Protein AF-A0A9P6FQW8-F1 (afdb_monomer_lite)

Foldseek 3Di:
DDDDDDDDDDDPDDDDDDPFPDDDPVRVVVCVVVVVFQEDEAEEECVQQVVLVDADQDDPPGHPLNVLVVVVDPHSQLQQAPVSCQVPVLSVLLVCLVVVQDPGEGDPVLLVLVVCVVVNRYQAYEYCDQRCNNVVNVDDDRRYDNQQAYLCWKAFPPPRDTDHSVVCNVCSNVSHFDADPPPRGGMDRSGHGPVDDTPVSVVVSPPD

Sequence (208 aa):
MSSKSSPKGKKNQTPRTRILKDNTIESVAEYINAGKAKNIIVMSGAGISTAAGIKDFRSPGTGLYSDLAKYNLPYPEAVFDICFFRDNPDPFYRLAKELMPGNYRPTLTHYFMPMLAKRDLLLRAYTQNIDMLERLTGLDGDLLVEAHGSFASSECIDCYVNHEFAWVKKSILKGEVPRCPSCKGLVKPTITFFGEDLPERFGRMAVV

Structure (mmCIF, N/CA/C/O backbone):
data_AF-A0A9P6FQW8-F1
#
_entry.id   AF-A0A9P6FQW8-F1
#
loop_
_atom_site.group_PDB
_atom_site.id
_atom_site.type_symbol
_atom_site.label_atom_id
_atom_site.label_alt_id
_atom_site.label_comp_id
_atom_site.label_asym_id
_atom_site.label_entity_id
_atom_site.label_seq_id
_atom_site.pdbx_PDB_ins_code
_atom_site.Cartn_x
_atom_site.Cartn_y
_atom_site.Cartn_z
_atom_site.occupancy
_atom_site.B_iso_or_equiv
_atom_site.auth_seq_id
_atom_site.auth_comp_id
_atom_site.auth_asym_id
_atom_site.auth_atom_id
_atom_site.pdbx_PDB_model_num
ATOM 1 N N . MET A 1 1 ? -27.069 60.538 1.250 1.00 41.94 1 MET A N 1
ATOM 2 C CA . MET A 1 1 ? -27.083 59.142 0.762 1.00 41.94 1 MET A CA 1
ATOM 3 C C . MET A 1 1 ? -26.649 58.235 1.904 1.00 41.94 1 MET A C 1
ATOM 5 O O . MET A 1 1 ? -25.464 58.155 2.191 1.00 41.94 1 MET A O 1
ATOM 9 N N . SER A 1 2 ? -27.608 57.636 2.611 1.00 37.50 2 SER A N 1
ATOM 10 C CA . SER A 1 2 ? -27.344 56.683 3.697 1.00 37.50 2 SER A CA 1
ATOM 11 C C . SER A 1 2 ? -27.201 55.280 3.114 1.00 37.50 2 SER A C 1
ATOM 13 O O . SER A 1 2 ? -28.184 54.722 2.631 1.00 37.50 2 SER A O 1
ATOM 15 N N . SER A 1 3 ? -26.004 54.697 3.154 1.00 39.69 3 SER A N 1
ATOM 16 C CA . SER A 1 3 ? -25.789 53.289 2.812 1.00 39.69 3 SER A CA 1
ATOM 17 C C . SER A 1 3 ? -25.971 52.425 4.064 1.00 39.69 3 SER A C 1
ATOM 19 O O . SER A 1 3 ? -25.135 52.387 4.962 1.00 39.69 3 SER A O 1
ATOM 21 N N . LYS A 1 4 ? -27.113 51.734 4.144 1.00 44.16 4 LYS A N 1
ATOM 22 C CA . LYS A 1 4 ? -27.357 50.689 5.147 1.00 44.16 4 LYS A CA 1
ATOM 23 C C . LYS A 1 4 ? -26.497 49.471 4.801 1.00 44.16 4 LYS A C 1
ATOM 25 O O . LYS A 1 4 ? -26.701 48.849 3.761 1.00 44.16 4 LYS A O 1
ATOM 30 N N . SER A 1 5 ? -25.552 49.117 5.666 1.00 40.81 5 SER A N 1
ATOM 31 C CA . SER A 1 5 ? -24.853 47.834 5.600 1.00 40.81 5 SER A CA 1
ATOM 32 C C . SER A 1 5 ? -25.792 46.717 6.069 1.00 40.81 5 SER A C 1
ATOM 34 O O . SER A 1 5 ? -26.395 46.784 7.139 1.00 40.81 5 SER A O 1
ATOM 36 N N . SER A 1 6 ? -25.962 45.697 5.229 1.00 36.75 6 SER A N 1
ATOM 37 C CA . SER A 1 6 ? -26.783 44.521 5.540 1.00 36.75 6 SER A CA 1
ATOM 38 C C . SER A 1 6 ? -26.080 43.624 6.573 1.00 36.75 6 SER A C 1
ATOM 40 O O . SER A 1 6 ? -24.857 43.461 6.489 1.00 36.75 6 SER A O 1
ATOM 42 N N . PRO A 1 7 ? -26.797 43.001 7.528 1.00 45.34 7 PRO A N 1
ATOM 43 C CA . PRO A 1 7 ? -26.175 42.112 8.498 1.00 45.34 7 PRO A CA 1
ATOM 44 C C . PRO A 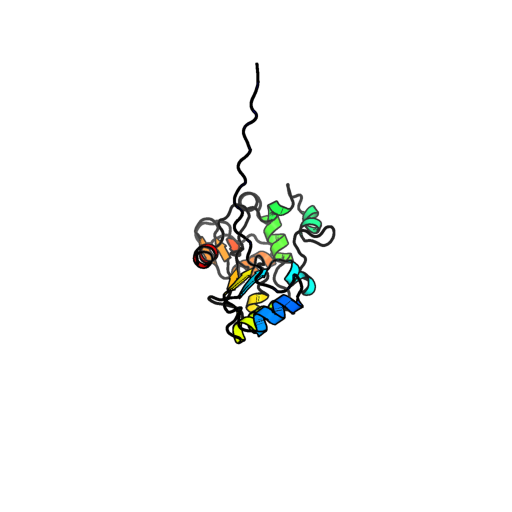1 7 ? -25.797 40.787 7.827 1.00 45.34 7 PRO A C 1
ATOM 46 O O . PRO A 1 7 ? -26.642 40.086 7.272 1.00 45.34 7 PRO A O 1
ATOM 49 N N . LYS A 1 8 ? -24.506 40.436 7.885 1.00 47.09 8 LYS A N 1
ATOM 50 C CA . LYS A 1 8 ? -23.993 39.129 7.456 1.00 47.09 8 LYS A CA 1
ATOM 51 C C . LYS A 1 8 ? -24.680 38.029 8.273 1.00 47.09 8 LYS A C 1
ATOM 53 O O . LYS A 1 8 ? -24.554 37.994 9.496 1.00 47.09 8 LYS A O 1
ATOM 58 N N . GLY A 1 9 ? -25.402 37.143 7.586 1.00 41.56 9 GLY A N 1
ATOM 59 C CA . GLY A 1 9 ? -26.081 35.999 8.185 1.00 41.56 9 GLY A CA 1
ATOM 60 C C . GLY A 1 9 ? -25.112 35.123 8.979 1.00 41.56 9 GLY A C 1
ATOM 61 O O . GLY A 1 9 ? -24.098 34.658 8.455 1.00 41.56 9 GLY A O 1
ATOM 62 N N . LYS A 1 10 ? -25.426 34.901 10.258 1.00 43.47 10 LYS A N 1
ATOM 63 C CA . LYS A 1 10 ? -24.743 33.917 11.100 1.00 43.47 10 LYS A CA 1
ATOM 64 C C . LYS A 1 10 ? -25.041 32.532 10.525 1.00 43.47 10 LYS A C 1
ATOM 66 O O . LYS A 1 10 ? -26.180 32.078 10.573 1.00 43.47 10 LYS A O 1
ATOM 71 N N . LYS A 1 11 ? -24.031 31.866 9.956 1.00 50.25 11 LYS A N 1
ATOM 72 C CA . LYS A 1 11 ? -24.128 30.443 9.610 1.00 50.25 11 LYS A CA 1
ATOM 73 C C . LYS A 1 11 ? -24.360 29.671 10.912 1.00 50.25 11 LYS A C 1
ATOM 75 O O . LYS A 1 11 ? -23.479 29.662 11.768 1.00 50.25 11 LYS A O 1
ATOM 80 N N . ASN A 1 12 ? -25.533 29.057 11.059 1.00 47.44 12 ASN A N 1
ATOM 81 C CA . ASN A 1 12 ? -25.822 28.105 12.128 1.00 47.44 12 ASN A CA 1
ATOM 82 C C . ASN A 1 12 ? -24.871 26.911 11.982 1.00 47.44 12 ASN A C 1
ATOM 84 O O . ASN A 1 12 ? -25.1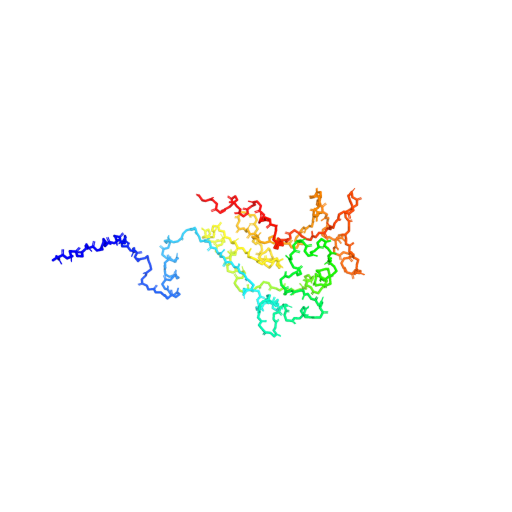21 26.000 11.197 1.00 47.44 12 ASN A O 1
ATOM 88 N N . GLN A 1 13 ? -23.752 26.935 12.704 1.00 56.78 13 GLN A N 1
ATOM 89 C CA . GLN A 1 13 ? -22.946 25.742 12.919 1.00 56.78 13 GLN A CA 1
ATOM 90 C C . GLN A 1 13 ? -23.718 24.863 13.900 1.00 56.78 13 GLN A C 1
ATOM 92 O O . GLN A 1 13 ? -23.938 25.250 15.046 1.00 56.78 13 GLN A O 1
ATOM 97 N N . THR A 1 14 ? -24.169 23.698 13.441 1.00 56.97 14 THR A N 1
ATOM 98 C CA . THR A 1 14 ? -24.676 22.642 14.321 1.00 56.97 14 THR A CA 1
ATOM 99 C C . THR A 1 14 ? -23.654 22.382 15.433 1.00 56.97 14 THR A C 1
ATOM 101 O O . THR A 1 14 ? -22.463 22.261 15.120 1.00 56.97 14 THR A O 1
ATOM 104 N N . PRO A 1 15 ? -24.067 22.297 16.712 1.00 56.25 15 PRO A N 1
ATOM 105 C CA . PRO A 1 15 ? -23.136 22.048 17.803 1.00 56.25 15 PRO A CA 1
ATOM 106 C C . PRO A 1 15 ? -22.403 20.728 17.549 1.00 56.25 15 PRO A C 1
ATOM 108 O O . PRO A 1 15 ? -23.035 19.685 17.392 1.00 56.25 15 PRO A O 1
ATOM 111 N N . ARG A 1 16 ? -21.067 20.758 17.484 1.00 68.56 16 ARG A N 1
ATOM 112 C CA . ARG A 1 16 ? -20.268 19.528 17.455 1.00 68.56 16 ARG A CA 1
ATOM 113 C C . ARG A 1 16 ? -20.442 18.830 18.801 1.00 68.56 16 ARG A C 1
ATOM 115 O O . ARG A 1 16 ? -19.874 19.274 19.797 1.00 68.56 16 ARG A O 1
ATOM 122 N N . THR A 1 17 ? -21.217 17.750 18.836 1.00 78.44 17 THR A N 1
ATOM 123 C CA . THR A 1 17 ? -21.314 16.899 20.024 1.00 78.44 17 THR A CA 1
ATOM 124 C C . THR A 1 17 ? -19.935 16.3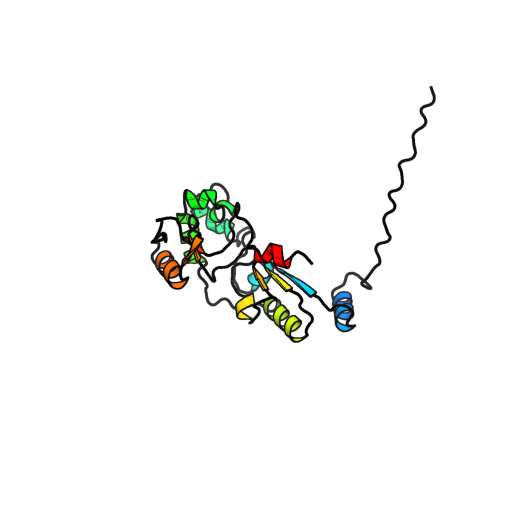21 20.318 1.00 78.44 17 THR A C 1
ATOM 126 O O . THR A 1 17 ? -19.329 15.656 19.476 1.00 78.44 17 THR A O 1
ATOM 129 N N . ARG A 1 18 ? -19.410 16.607 21.509 1.00 84.31 18 ARG A N 1
ATOM 130 C CA . ARG A 1 18 ? -18.114 16.094 21.946 1.00 84.31 18 ARG A CA 1
ATOM 131 C C . ARG A 1 18 ? -18.284 14.624 22.343 1.00 84.31 18 ARG A C 1
ATOM 133 O O . ARG A 1 18 ? -18.943 14.335 23.334 1.00 84.31 18 ARG A O 1
ATOM 140 N N . ILE A 1 19 ? -17.742 13.706 21.539 1.00 90.88 19 ILE A N 1
ATOM 141 C CA . ILE A 1 19 ? -17.857 12.252 21.767 1.00 90.88 19 ILE A CA 1
ATOM 142 C C . ILE A 1 19 ? -16.878 11.786 22.856 1.00 90.88 19 ILE A C 1
ATOM 144 O O . ILE A 1 19 ? -17.244 11.006 23.734 1.00 90.88 19 ILE A O 1
ATOM 148 N N . LEU A 1 20 ? -15.637 12.274 22.796 1.00 93.56 20 LEU A N 1
ATOM 149 C CA . LEU A 1 20 ? -14.578 11.962 23.756 1.00 93.56 20 LEU A CA 1
ATOM 150 C C . LEU A 1 20 ? -14.561 12.975 24.905 1.00 93.56 20 LEU A C 1
ATOM 152 O O . LEU A 1 20 ? -14.877 14.151 24.711 1.00 93.56 20 LEU A O 1
ATOM 156 N N . LYS A 1 21 ? -14.126 12.537 26.088 1.00 90.31 21 LYS A N 1
ATOM 157 C CA . LYS A 1 21 ? -13.934 13.409 27.255 1.00 90.31 21 LYS A CA 1
ATOM 158 C C . LYS A 1 21 ? -12.909 14.511 26.954 1.00 90.31 21 LYS A C 1
ATOM 160 O O . LYS A 1 21 ? -13.205 15.692 27.132 1.00 90.31 21 LYS A O 1
ATOM 165 N N . ASP A 1 22 ? -11.754 14.139 26.405 1.00 93.56 22 ASP A N 1
ATOM 166 C CA . ASP A 1 22 ? -10.702 15.047 25.941 1.00 93.56 22 ASP A CA 1
ATOM 167 C C . ASP A 1 22 ? -9.910 14.480 24.742 1.00 93.56 22 ASP A C 1
ATOM 169 O O . ASP A 1 22 ? -10.258 13.435 24.195 1.00 93.56 22 ASP A O 1
ATOM 173 N N . ASN A 1 23 ? -8.904 15.225 24.265 1.00 94.50 23 ASN A N 1
ATOM 174 C CA . ASN A 1 23 ? -8.124 14.895 23.063 1.00 94.50 23 ASN A CA 1
ATOM 175 C C . ASN A 1 23 ? -6.836 14.134 23.426 1.00 94.50 23 ASN A C 1
ATOM 177 O O . ASN A 1 23 ? -5.744 14.532 23.023 1.00 94.50 23 ASN A O 1
ATOM 181 N N . THR A 1 24 ? -6.965 13.079 24.226 1.00 97.00 24 THR A N 1
ATOM 182 C CA . THR A 1 24 ? -5.851 12.244 24.698 1.00 97.00 24 THR A CA 1
ATOM 183 C C . THR A 1 24 ? -5.997 10.804 24.205 1.00 97.00 24 THR A C 1
ATOM 185 O O . THR A 1 24 ? -7.082 10.382 23.792 1.00 97.00 24 THR A O 1
ATOM 188 N N . ILE A 1 25 ? -4.907 10.035 24.241 1.00 96.62 25 ILE A N 1
ATOM 189 C CA . ILE A 1 25 ? -4.934 8.608 23.882 1.00 96.62 25 ILE A CA 1
ATOM 190 C C . ILE A 1 25 ? -5.744 7.829 24.926 1.00 96.62 25 ILE A C 1
ATOM 192 O O . ILE A 1 25 ? -6.490 6.913 24.579 1.00 96.62 25 ILE A O 1
ATOM 196 N N . GLU A 1 26 ? -5.661 8.243 26.186 1.00 97.62 26 GLU A N 1
ATOM 197 C CA . GLU A 1 26 ? -6.393 7.686 27.317 1.00 97.62 26 GLU A CA 1
ATOM 198 C C . GLU A 1 26 ? -7.904 7.795 27.088 1.00 97.62 26 GLU A C 1
ATOM 200 O O . GLU A 1 26 ? -8.607 6.791 27.180 1.00 97.62 26 GLU A O 1
ATOM 205 N N . SER A 1 27 ? -8.398 8.964 26.662 1.00 96.44 27 SER A N 1
ATOM 206 C CA . SER A 1 27 ? -9.813 9.153 26.307 1.00 96.44 27 SER A CA 1
ATOM 207 C C . SER A 1 27 ? -10.278 8.236 25.168 1.00 96.44 27 SER A C 1
ATOM 209 O O . SER A 1 27 ? -11.416 7.761 25.178 1.00 96.44 27 SER A O 1
ATOM 211 N N . VAL A 1 28 ? -9.423 7.969 24.173 1.00 96.00 28 VAL A N 1
ATOM 212 C CA . VAL A 1 28 ? -9.739 7.033 23.078 1.00 96.00 28 VAL A CA 1
ATOM 213 C C . VAL A 1 28 ? -9.801 5.597 23.601 1.00 96.00 28 VAL A C 1
ATOM 215 O O . VAL A 1 28 ? -10.747 4.870 23.291 1.00 96.00 28 VAL A O 1
ATOM 218 N N . ALA A 1 29 ? -8.831 5.193 24.423 1.00 95.88 29 ALA A N 1
ATOM 219 C CA . ALA A 1 29 ? -8.795 3.868 25.031 1.00 95.88 29 ALA A CA 1
ATOM 220 C C . ALA A 1 29 ? -10.008 3.631 25.944 1.00 95.88 29 ALA A C 1
ATOM 222 O O . ALA A 1 29 ? -10.650 2.587 25.842 1.00 95.88 29 ALA A O 1
ATOM 223 N N . GLU A 1 30 ? -10.375 4.608 26.778 1.00 96.50 30 GLU A N 1
ATOM 224 C CA . GLU A 1 30 ? -11.587 4.579 27.605 1.00 96.50 30 GLU A CA 1
ATOM 225 C C . GLU A 1 30 ? -12.847 4.406 26.749 1.00 96.50 30 GLU A C 1
ATOM 227 O O . GLU A 1 30 ? -13.703 3.579 27.064 1.00 96.50 30 GLU A O 1
ATOM 232 N N . TYR A 1 31 ? -12.956 5.139 25.637 1.00 95.94 31 TYR A N 1
ATOM 233 C CA . TYR A 1 31 ? -14.104 5.047 24.734 1.00 95.94 31 TYR A CA 1
ATOM 234 C C . TYR A 1 31 ? -14.244 3.657 24.092 1.00 95.94 31 TYR A C 1
ATOM 236 O O . TYR A 1 31 ? -15.352 3.115 24.023 1.00 95.94 31 TYR A O 1
ATOM 244 N N . ILE A 1 32 ? -13.126 3.066 23.654 1.00 95.44 32 ILE A N 1
ATOM 245 C CA . ILE A 1 32 ? -13.089 1.708 23.092 1.00 95.44 32 ILE A CA 1
ATOM 246 C C . ILE A 1 32 ? -13.433 0.678 24.177 1.00 95.44 32 ILE A C 1
ATOM 248 O O . ILE A 1 32 ? -14.318 -0.151 23.974 1.00 95.44 32 ILE A O 1
ATOM 252 N N . ASN A 1 33 ? -12.799 0.765 25.349 1.00 94.50 33 ASN A N 1
ATOM 253 C CA . ASN A 1 33 ? -13.008 -0.167 26.461 1.00 94.50 33 ASN A CA 1
ATOM 254 C C . ASN A 1 33 ? -14.429 -0.098 27.041 1.00 94.50 33 ASN A C 1
ATOM 256 O O . ASN A 1 33 ? -14.945 -1.104 27.517 1.00 94.50 33 ASN A O 1
ATOM 260 N N . ALA A 1 34 ? -15.093 1.057 26.956 1.00 95.50 34 ALA A N 1
ATOM 261 C CA . ALA A 1 34 ? -16.496 1.218 27.335 1.00 95.50 34 ALA A CA 1
ATOM 262 C C . ALA A 1 34 ? -17.487 0.575 26.339 1.00 95.50 34 ALA A C 1
ATOM 264 O O . ALA A 1 34 ? -18.698 0.716 26.510 1.00 95.50 34 ALA A O 1
ATOM 265 N N . GLY A 1 35 ? -17.008 -0.077 25.270 1.00 94.00 35 GLY A N 1
ATOM 266 C CA . GLY A 1 35 ? -17.847 -0.742 24.266 1.00 94.00 35 GLY A CA 1
ATOM 267 C C . GLY A 1 35 ? -18.606 0.218 23.344 1.00 94.00 35 GLY A C 1
ATOM 268 O O . GLY A 1 35 ? -19.542 -0.193 22.653 1.00 94.00 35 GLY A O 1
ATOM 269 N N . LYS A 1 36 ? -18.225 1.504 23.330 1.00 92.81 36 LYS A N 1
ATOM 270 C CA . LYS A 1 36 ? -18.858 2.539 22.495 1.00 92.81 36 LYS A CA 1
ATOM 271 C C . LYS A 1 36 ? -18.325 2.556 21.059 1.00 92.81 36 LYS A C 1
ATOM 273 O O . LYS A 1 36 ? -18.963 3.135 20.181 1.00 92.81 36 LYS A O 1
ATOM 278 N N . ALA A 1 37 ? -17.179 1.923 20.808 1.00 93.56 37 ALA A N 1
ATOM 279 C CA . ALA A 1 37 ? -16.633 1.694 19.474 1.00 93.56 37 ALA A CA 1
ATOM 280 C C . ALA A 1 37 ? -16.815 0.222 19.087 1.00 93.56 37 ALA A C 1
ATOM 282 O O . ALA A 1 37 ? -16.348 -0.655 19.806 1.00 93.56 37 ALA A O 1
ATOM 283 N N . LYS A 1 38 ? -17.485 -0.040 17.959 1.00 89.81 38 LYS A N 1
ATOM 284 C CA . LYS A 1 38 ? -17.729 -1.406 17.449 1.00 89.81 38 LYS A CA 1
ATOM 285 C C . LYS A 1 38 ? -17.227 -1.640 16.023 1.00 89.81 38 LYS A C 1
ATOM 287 O O . LYS A 1 38 ? -17.092 -2.776 15.610 1.00 89.81 38 LYS A O 1
ATOM 292 N N . ASN A 1 39 ? -16.955 -0.564 15.286 1.00 95.06 39 ASN A N 1
ATOM 293 C CA . ASN A 1 39 ? -16.588 -0.595 13.872 1.00 95.06 39 ASN A CA 1
ATOM 294 C C . ASN A 1 39 ? -15.373 0.309 13.642 1.00 95.06 39 ASN A C 1
ATOM 296 O O . ASN A 1 39 ? -15.496 1.426 13.141 1.00 95.06 39 ASN A O 1
ATOM 300 N N . ILE A 1 40 ? -14.203 -0.132 14.095 1.00 97.00 40 ILE A N 1
ATOM 301 C CA . ILE A 1 40 ? -12.961 0.629 13.977 1.00 97.00 40 ILE A CA 1
ATOM 302 C C . ILE A 1 40 ? -12.414 0.462 12.562 1.00 97.00 40 ILE A C 1
ATOM 304 O O . ILE A 1 40 ? -12.207 -0.655 12.090 1.00 97.00 40 ILE A O 1
ATOM 308 N N . ILE A 1 41 ? -12.153 1.589 11.905 1.00 97.62 41 ILE A N 1
ATOM 309 C CA . ILE A 1 41 ? -11.405 1.638 10.653 1.00 97.62 41 ILE A CA 1
ATOM 310 C C . ILE A 1 41 ? -9.990 2.120 10.967 1.00 97.62 41 ILE A C 1
ATOM 312 O O . ILE A 1 41 ? -9.812 3.161 11.598 1.00 97.62 41 ILE A O 1
ATOM 316 N N . VAL A 1 42 ? -8.988 1.369 10.519 1.00 97.44 42 VAL A N 1
ATOM 317 C CA . VAL A 1 42 ? -7.578 1.761 10.581 1.00 97.44 42 VAL A CA 1
ATOM 318 C C . VAL A 1 42 ? -7.154 2.241 9.199 1.00 97.44 42 VAL A C 1
ATOM 320 O O . VAL A 1 42 ? -7.396 1.556 8.212 1.00 97.44 42 VAL A O 1
ATOM 323 N N . MET A 1 43 ? -6.533 3.416 9.119 1.00 97.50 43 MET A N 1
ATOM 324 C CA . MET A 1 43 ? -5.954 3.947 7.882 1.00 97.50 43 MET A CA 1
ATOM 325 C C . MET A 1 43 ? -4.449 4.112 8.077 1.00 97.50 43 MET A C 1
ATOM 327 O O . MET A 1 43 ? -4.024 4.839 8.976 1.00 97.50 43 MET A O 1
ATOM 331 N N . SER A 1 44 ? -3.651 3.436 7.257 1.00 95.88 44 SER A N 1
ATOM 332 C CA . SER A 1 44 ? -2.193 3.391 7.379 1.00 95.88 44 SER A CA 1
ATOM 333 C C . SER A 1 44 ? -1.479 3.826 6.098 1.00 95.88 44 SER A C 1
ATOM 335 O O . SER A 1 44 ? -2.032 3.844 4.997 1.00 95.88 44 SER A O 1
ATOM 337 N N . GLY A 1 45 ? -0.214 4.199 6.270 1.00 93.94 45 GLY A N 1
ATOM 338 C CA . GLY A 1 45 ? 0.735 4.480 5.199 1.00 93.94 45 GLY A CA 1
ATOM 339 C C . GLY A 1 45 ? 2.156 4.172 5.666 1.00 93.94 45 GLY A C 1
ATOM 340 O O . GLY A 1 45 ? 2.342 3.564 6.725 1.00 93.94 45 GLY A O 1
ATOM 341 N N . ALA A 1 46 ? 3.160 4.624 4.911 1.00 89.38 46 ALA A N 1
ATOM 342 C CA . ALA A 1 46 ? 4.539 4.137 5.048 1.00 89.38 46 ALA A CA 1
ATOM 343 C C . ALA A 1 46 ? 5.131 4.289 6.462 1.00 89.38 46 ALA A C 1
ATOM 345 O O . ALA A 1 46 ? 5.974 3.494 6.872 1.00 89.38 46 ALA A O 1
ATOM 346 N N . GLY A 1 47 ? 4.643 5.262 7.242 1.00 90.69 47 GLY A N 1
ATOM 347 C CA . GLY A 1 47 ? 5.069 5.498 8.622 1.00 90.69 47 GLY A CA 1
ATOM 348 C C . GLY A 1 47 ? 5.029 4.248 9.510 1.00 90.69 47 GLY A C 1
ATOM 349 O O . GLY A 1 47 ? 5.948 4.052 10.304 1.00 90.69 47 GLY A O 1
ATOM 350 N N . ILE A 1 48 ? 4.040 3.360 9.339 1.00 94.25 48 ILE A N 1
ATOM 351 C CA . ILE A 1 48 ? 3.920 2.149 10.173 1.00 94.25 48 ILE A CA 1
ATOM 352 C C . ILE A 1 48 ? 4.980 1.083 9.856 1.00 94.25 48 ILE A C 1
ATOM 354 O O . ILE A 1 48 ? 5.212 0.199 10.684 1.00 94.25 48 ILE A O 1
ATOM 358 N N . SER A 1 49 ? 5.630 1.182 8.692 1.00 92.12 49 SER A N 1
ATOM 359 C CA . SER A 1 49 ? 6.633 0.239 8.176 1.00 92.12 49 SER A CA 1
ATOM 360 C C . SER A 1 49 ? 8.069 0.745 8.329 1.00 92.12 49 SER A C 1
ATOM 362 O O . SER A 1 49 ? 9.010 -0.036 8.198 1.00 92.12 49 SER A O 1
ATOM 364 N N . THR A 1 50 ? 8.266 2.017 8.693 1.00 88.94 50 THR A N 1
ATOM 365 C CA . THR A 1 50 ? 9.607 2.595 8.911 1.00 88.94 50 THR A CA 1
ATOM 366 C C . THR A 1 50 ? 10.413 1.827 9.962 1.00 88.94 50 THR A C 1
ATOM 368 O O . THR A 1 50 ? 11.581 1.506 9.747 1.00 88.94 50 THR A O 1
ATOM 371 N N . ALA A 1 51 ? 9.772 1.423 11.064 1.00 87.56 51 ALA A N 1
ATOM 372 C CA . ALA A 1 51 ? 10.395 0.611 12.112 1.00 87.56 51 ALA A CA 1
ATOM 373 C C . ALA A 1 51 ? 10.725 -0.832 11.673 1.00 87.56 51 ALA A C 1
ATOM 375 O O . ALA A 1 51 ? 11.492 -1.508 12.354 1.00 87.56 51 ALA A O 1
ATOM 376 N N . ALA A 1 52 ? 10.183 -1.308 10.545 1.00 86.44 52 ALA A N 1
ATOM 377 C CA . ALA A 1 52 ? 10.568 -2.587 9.943 1.00 86.44 52 ALA A CA 1
ATOM 378 C C . ALA A 1 52 ? 11.844 -2.477 9.087 1.00 86.44 52 ALA A C 1
ATOM 380 O O . ALA A 1 52 ? 12.305 -3.485 8.558 1.00 86.44 52 ALA A O 1
ATOM 381 N N . GLY A 1 53 ? 12.415 -1.275 8.939 1.00 83.75 53 GLY A N 1
ATOM 382 C CA . GLY A 1 53 ? 13.563 -1.015 8.068 1.00 83.75 53 GLY A CA 1
ATOM 383 C C . GLY A 1 53 ? 13.183 -0.754 6.609 1.00 83.75 53 GLY A C 1
ATOM 384 O O . GLY A 1 53 ? 14.065 -0.689 5.754 1.00 83.75 53 GLY A O 1
ATOM 385 N N . ILE A 1 54 ? 11.888 -0.598 6.316 1.00 80.94 54 ILE A N 1
ATOM 386 C CA . ILE A 1 54 ? 11.407 -0.177 5.000 1.00 80.94 54 ILE A CA 1
ATOM 387 C C . ILE A 1 54 ? 11.477 1.348 4.952 1.00 80.94 54 ILE A C 1
ATOM 389 O O . ILE A 1 54 ? 10.850 2.033 5.761 1.00 80.94 54 ILE A O 1
ATOM 393 N N . LYS A 1 55 ? 12.263 1.882 4.015 1.00 77.00 55 LYS A N 1
ATOM 394 C CA . LYS A 1 55 ? 12.328 3.325 3.771 1.00 77.00 55 LYS A CA 1
ATOM 395 C C . LYS A 1 55 ? 10.949 3.821 3.351 1.00 77.00 55 LYS A C 1
ATOM 397 O O . LYS A 1 55 ? 10.280 3.185 2.539 1.00 77.00 55 LYS A O 1
ATOM 402 N N . ASP A 1 56 ? 10.535 4.965 3.880 1.00 76.50 56 ASP A N 1
ATOM 403 C CA . ASP A 1 56 ? 9.391 5.655 3.302 1.00 76.50 56 ASP A CA 1
ATOM 404 C C . ASP A 1 56 ? 9.774 6.254 1.937 1.00 76.50 56 ASP A C 1
ATOM 406 O O . ASP A 1 56 ? 10.929 6.227 1.508 1.00 76.50 56 ASP A O 1
ATOM 410 N N . PHE A 1 57 ? 8.797 6.801 1.222 1.00 73.94 57 PHE A N 1
ATOM 411 C CA . PHE A 1 57 ? 9.071 7.412 -0.077 1.00 73.94 57 PHE A CA 1
ATOM 412 C C . PHE A 1 57 ? 9.705 8.802 0.052 1.00 73.94 57 PHE A C 1
ATOM 414 O O . PHE A 1 57 ? 10.565 9.163 -0.747 1.00 73.94 57 PHE A O 1
ATOM 421 N N . ARG A 1 58 ? 9.278 9.585 1.053 1.00 76.44 58 ARG A N 1
ATOM 422 C CA . ARG A 1 58 ? 9.401 11.052 1.054 1.00 76.44 58 ARG A CA 1
ATOM 423 C C . ARG A 1 58 ? 10.418 11.623 2.044 1.00 76.44 58 ARG A C 1
ATOM 425 O O . ARG A 1 58 ? 10.703 12.814 1.934 1.00 76.44 58 ARG A O 1
ATOM 432 N N . SER A 1 59 ? 10.939 10.856 3.007 1.00 76.44 59 SER A N 1
ATOM 433 C CA . SER A 1 59 ? 11.843 11.419 4.018 1.00 76.44 59 SER A CA 1
ATOM 434 C C . SER A 1 59 ? 13.116 11.989 3.372 1.00 76.44 59 SER A C 1
ATOM 436 O O . SER A 1 59 ? 13.789 11.283 2.617 1.00 76.44 59 SER A O 1
ATOM 438 N N . PRO A 1 60 ? 13.491 13.253 3.647 1.00 74.31 60 PRO A N 1
ATOM 439 C CA . PRO A 1 60 ? 14.713 13.832 3.097 1.00 74.31 60 PRO A CA 1
ATOM 440 C C . PRO A 1 60 ? 15.959 13.049 3.532 1.00 74.31 60 PRO A C 1
ATOM 442 O O . PRO A 1 60 ? 16.154 12.793 4.718 1.00 74.31 60 PRO A O 1
ATOM 445 N N . GLY A 1 61 ? 16.809 12.665 2.579 1.00 73.38 61 GLY A N 1
ATOM 446 C CA . GLY A 1 61 ? 18.089 11.994 2.835 1.00 73.38 61 GLY A CA 1
ATOM 447 C C . GLY A 1 61 ? 18.008 10.493 3.142 1.00 73.38 61 GLY A C 1
ATOM 448 O O . GLY A 1 61 ? 19.004 9.799 2.963 1.00 73.38 61 GLY A O 1
ATOM 449 N N . THR A 1 62 ? 16.853 9.970 3.564 1.00 72.25 62 THR A N 1
ATOM 450 C CA . THR A 1 62 ? 16.666 8.538 3.883 1.00 72.25 62 THR A CA 1
ATOM 451 C C . THR A 1 62 ? 15.545 7.864 3.099 1.00 72.25 62 THR A C 1
ATOM 453 O O . THR A 1 62 ? 15.542 6.638 2.996 1.00 72.25 62 THR A O 1
ATOM 456 N N . GLY A 1 63 ? 14.603 8.639 2.561 1.00 70.50 63 GLY A N 1
ATOM 457 C CA . GLY A 1 63 ? 13.476 8.154 1.778 1.00 70.50 63 GLY A CA 1
ATOM 458 C C . GLY A 1 63 ? 13.886 7.748 0.368 1.00 70.50 63 GLY A C 1
ATOM 459 O O . GLY A 1 63 ? 14.865 8.256 -0.186 1.00 70.50 63 GLY A O 1
ATOM 460 N N . LEU A 1 64 ? 13.100 6.850 -0.222 1.00 74.75 64 LEU A N 1
ATOM 461 C CA . LEU A 1 64 ? 13.371 6.216 -1.509 1.00 74.75 64 LEU A CA 1
ATOM 462 C C . LEU A 1 64 ? 13.720 7.229 -2.604 1.00 74.75 64 LEU A C 1
ATOM 464 O O . LEU A 1 64 ? 14.699 7.050 -3.318 1.00 74.75 64 LEU A O 1
ATOM 468 N N . TYR A 1 65 ? 12.969 8.328 -2.689 1.00 73.56 65 TYR A N 1
ATOM 469 C CA . TYR A 1 65 ? 13.149 9.382 -3.688 1.00 73.56 65 TYR A CA 1
ATOM 470 C C . TYR A 1 65 ? 14.519 10.062 -3.652 1.00 73.56 65 TYR A C 1
ATOM 472 O O . TYR A 1 65 ? 15.010 10.478 -4.700 1.00 73.56 65 TYR A O 1
ATOM 480 N N . SER A 1 66 ? 15.170 10.117 -2.488 1.00 69.75 66 SER A N 1
ATOM 481 C CA . SER A 1 66 ? 16.534 10.648 -2.375 1.00 69.75 66 SER A CA 1
ATOM 482 C C . SER A 1 66 ? 17.548 9.734 -3.078 1.00 69.75 66 SER A C 1
ATOM 484 O O . SER A 1 66 ? 18.479 10.218 -3.719 1.00 69.75 66 SER A O 1
ATOM 486 N N . ASP A 1 67 ? 17.329 8.415 -3.032 1.00 68.75 67 ASP A N 1
ATOM 487 C CA . ASP A 1 67 ? 18.192 7.417 -3.676 1.00 68.75 67 ASP A CA 1
ATOM 488 C C . ASP A 1 67 ? 17.942 7.312 -5.190 1.00 68.75 67 ASP A C 1
ATOM 490 O O . ASP A 1 67 ? 18.799 6.828 -5.935 1.00 68.75 67 ASP A O 1
ATOM 494 N N . LEU A 1 68 ? 16.777 7.770 -5.666 1.00 72.75 68 LEU A N 1
ATOM 495 C CA . LEU A 1 68 ? 16.394 7.710 -7.080 1.00 72.75 68 LEU A CA 1
ATOM 496 C C . LEU A 1 68 ? 17.054 8.781 -7.952 1.00 72.75 68 LEU A C 1
ATOM 498 O O . LEU A 1 68 ? 16.956 8.694 -9.177 1.00 72.75 68 LEU A O 1
ATOM 502 N N . ALA A 1 69 ? 17.767 9.749 -7.365 1.00 68.06 69 ALA A N 1
ATOM 503 C CA . ALA A 1 69 ? 18.488 10.774 -8.121 1.00 68.06 69 ALA A CA 1
ATOM 504 C C . ALA A 1 69 ? 19.459 10.163 -9.158 1.00 68.06 69 ALA A C 1
ATOM 506 O O . ALA A 1 69 ? 19.675 10.734 -10.226 1.00 68.06 69 ALA A O 1
ATOM 507 N N . LYS A 1 70 ? 19.964 8.944 -8.900 1.00 74.31 70 LYS A N 1
ATOM 508 C CA . LYS A 1 70 ? 20.811 8.160 -9.820 1.00 74.31 70 LYS A CA 1
ATOM 509 C C . LYS A 1 70 ? 20.132 7.767 -11.142 1.00 74.31 70 LYS A C 1
ATOM 511 O O . LYS A 1 70 ? 20.827 7.423 -12.093 1.00 74.31 70 LYS A O 1
ATOM 516 N N . TYR A 1 71 ? 18.801 7.788 -11.217 1.00 75.25 71 TYR A N 1
ATOM 517 C CA . TYR A 1 71 ? 18.043 7.378 -12.405 1.00 75.25 71 TYR A CA 1
ATOM 518 C C . TYR A 1 71 ? 17.685 8.536 -13.347 1.00 75.25 71 TYR A C 1
ATOM 520 O O . TYR A 1 71 ? 17.016 8.294 -14.349 1.00 75.25 71 TYR A O 1
ATOM 528 N N . ASN A 1 72 ? 18.135 9.764 -13.053 1.00 80.06 72 ASN A N 1
ATOM 529 C CA . ASN A 1 72 ? 17.878 10.962 -13.863 1.00 80.06 72 ASN A CA 1
ATOM 530 C C . ASN A 1 72 ? 16.385 11.142 -14.206 1.00 80.06 72 ASN A C 1
ATOM 532 O O . ASN A 1 72 ? 16.011 11.378 -15.356 1.00 80.06 72 ASN A O 1
ATOM 536 N N . LEU A 1 73 ? 15.527 10.951 -13.200 1.00 83.81 73 LEU A N 1
ATOM 537 C CA . LEU A 1 73 ? 14.080 11.091 -13.339 1.00 83.81 73 LEU A CA 1
ATOM 538 C C . LEU A 1 73 ? 13.698 12.571 -13.498 1.00 83.81 73 LEU A C 1
ATOM 540 O O . LEU A 1 73 ? 14.325 13.423 -12.865 1.00 83.81 73 LEU A O 1
ATOM 544 N N . PRO A 1 74 ? 12.645 12.891 -14.272 1.00 85.50 74 PRO A N 1
ATOM 545 C CA . PRO A 1 74 ? 12.167 14.269 -14.407 1.00 85.50 74 PRO A CA 1
ATOM 546 C C . PRO A 1 74 ? 11.638 14.834 -13.078 1.00 85.50 74 PRO A C 1
ATOM 548 O O . PRO A 1 74 ? 11.736 16.031 -12.825 1.00 85.50 74 PRO A O 1
ATOM 551 N N . TYR A 1 75 ? 11.090 13.964 -12.228 1.00 85.69 75 TYR A N 1
ATOM 552 C CA . TYR A 1 75 ? 10.672 14.227 -10.853 1.00 85.69 75 TYR A CA 1
ATOM 553 C C . TYR A 1 75 ? 10.647 12.889 -10.084 1.00 85.69 75 TYR A C 1
ATOM 555 O O . TYR A 1 75 ? 10.547 11.835 -10.720 1.00 85.69 75 TYR A O 1
ATOM 563 N N . PRO A 1 76 ? 10.766 12.874 -8.744 1.00 80.06 76 PRO A N 1
ATOM 564 C CA . PRO A 1 76 ? 10.956 11.627 -7.996 1.00 80.06 76 PRO A CA 1
ATOM 565 C C . PRO A 1 76 ? 9.811 10.615 -8.125 1.00 80.06 76 PRO A C 1
ATOM 567 O O . PRO A 1 76 ? 10.051 9.411 -8.204 1.00 80.06 76 PRO A O 1
ATOM 570 N N . GLU A 1 77 ? 8.573 11.102 -8.198 1.00 86.38 77 GLU A N 1
ATOM 571 C CA . GLU A 1 77 ? 7.365 10.291 -8.345 1.00 86.38 77 GLU A CA 1
ATOM 572 C C . GLU A 1 77 ? 7.254 9.613 -9.720 1.00 86.38 77 GLU A C 1
ATOM 574 O O . GLU A 1 77 ? 6.487 8.662 -9.854 1.00 86.38 77 GLU A O 1
ATOM 579 N N . ALA A 1 78 ? 8.030 10.045 -10.726 1.00 90.00 78 ALA A N 1
ATOM 580 C CA . ALA A 1 78 ? 7.927 9.555 -12.103 1.00 90.00 78 ALA A CA 1
ATOM 581 C C . ALA A 1 78 ? 8.146 8.040 -12.214 1.00 90.00 78 ALA A C 1
ATOM 583 O O . ALA A 1 78 ? 7.581 7.390 -13.085 1.00 90.00 78 ALA A O 1
ATOM 584 N N . VAL A 1 79 ? 8.923 7.445 -11.302 1.00 90.19 79 VAL A N 1
ATOM 585 C CA . VAL A 1 79 ? 9.142 5.989 -11.272 1.00 90.19 79 VAL A CA 1
ATOM 586 C C . VAL A 1 79 ? 7.853 5.187 -11.027 1.00 90.19 79 VAL A C 1
ATOM 588 O O . VAL A 1 79 ? 7.796 4.008 -11.369 1.00 90.19 79 VAL A O 1
ATOM 591 N N . PHE A 1 80 ? 6.835 5.822 -10.442 1.00 91.62 80 PHE A N 1
ATOM 592 C CA . PHE A 1 80 ? 5.510 5.261 -10.193 1.00 91.62 80 PHE A CA 1
ATOM 593 C C . PHE A 1 80 ? 4.432 5.953 -11.036 1.00 91.62 80 PHE A C 1
ATOM 595 O O . PHE A 1 80 ? 3.265 5.875 -10.679 1.00 91.62 80 PHE A O 1
ATOM 602 N N . ASP A 1 81 ? 4.783 6.655 -12.115 1.00 95.00 81 ASP A N 1
ATOM 603 C CA . ASP A 1 81 ? 3.823 7.236 -13.060 1.00 95.00 81 ASP A CA 1
ATOM 604 C C . ASP A 1 81 ? 3.603 6.283 -14.243 1.00 95.00 81 ASP A C 1
ATOM 606 O O . ASP A 1 81 ? 4.558 5.767 -14.829 1.00 95.00 81 ASP A O 1
ATOM 610 N N . ILE A 1 82 ? 2.343 6.010 -14.593 1.00 96.06 82 ILE A N 1
ATOM 611 C CA . ILE A 1 82 ? 2.017 5.006 -15.613 1.00 96.06 82 ILE A CA 1
ATOM 612 C C . ILE A 1 82 ? 2.430 5.425 -17.026 1.00 96.06 82 ILE A C 1
ATOM 614 O O . ILE A 1 82 ? 2.790 4.571 -17.840 1.00 96.06 82 ILE A O 1
ATOM 618 N N . CYS A 1 83 ? 2.408 6.722 -17.331 1.00 95.50 83 CYS A N 1
ATOM 619 C CA . CYS A 1 83 ? 2.849 7.237 -18.622 1.00 95.50 83 CYS A CA 1
ATOM 620 C C . CYS A 1 83 ? 4.371 7.135 -18.723 1.00 95.50 83 CYS A C 1
ATOM 622 O O . CYS A 1 83 ? 4.885 6.574 -19.690 1.00 95.50 83 CYS A O 1
ATOM 624 N N . PHE A 1 84 ? 5.089 7.560 -17.679 1.00 95.38 84 PHE A N 1
ATOM 625 C CA . PHE A 1 84 ? 6.542 7.403 -17.625 1.00 95.38 84 PHE A CA 1
ATOM 626 C C . PHE A 1 84 ? 6.960 5.931 -17.712 1.00 95.38 84 PHE A C 1
ATOM 628 O O . PHE A 1 84 ? 7.897 5.599 -18.432 1.00 95.38 84 PHE A O 1
ATOM 635 N N . PHE A 1 85 ? 6.254 5.030 -17.027 1.00 96.00 85 PHE A N 1
ATOM 636 C CA . PHE A 1 85 ? 6.535 3.597 -17.071 1.00 96.00 85 PHE A CA 1
ATOM 637 C C . PHE A 1 85 ? 6.349 2.987 -18.464 1.00 96.00 85 PHE A C 1
ATOM 639 O O . PHE A 1 85 ? 7.129 2.121 -18.857 1.00 96.00 85 PHE A O 1
ATOM 646 N N . ARG A 1 86 ? 5.340 3.435 -19.224 1.00 96.12 86 ARG A N 1
ATOM 647 C CA . ARG A 1 86 ? 5.143 3.007 -20.618 1.00 96.12 86 ARG A CA 1
ATOM 648 C C . ARG A 1 86 ? 6.319 3.404 -21.507 1.00 96.12 86 ARG A C 1
ATOM 650 O O . ARG A 1 86 ? 6.769 2.580 -22.303 1.00 96.12 86 ARG A O 1
ATOM 657 N N . ASP A 1 87 ? 6.826 4.619 -21.329 1.00 94.81 87 ASP A N 1
ATOM 658 C CA . ASP A 1 87 ? 7.912 5.168 -22.143 1.00 94.81 87 ASP A CA 1
ATOM 659 C C . ASP A 1 87 ? 9.290 4.630 -21.724 1.00 94.81 87 ASP A C 1
ATOM 661 O O . ASP A 1 87 ? 10.123 4.291 -22.567 1.00 94.81 87 ASP A O 1
ATOM 665 N N . ASN A 1 88 ? 9.540 4.537 -20.417 1.00 93.38 88 ASN A N 1
ATOM 666 C CA . ASN A 1 88 ? 10.813 4.129 -19.836 1.00 93.38 88 ASN A CA 1
ATOM 667 C C . ASN A 1 88 ? 10.605 3.303 -18.549 1.00 93.38 88 ASN A C 1
ATOM 669 O O . ASN A 1 88 ? 10.662 3.838 -17.438 1.00 93.38 88 ASN A O 1
ATOM 673 N N . PRO A 1 89 ? 10.404 1.980 -18.663 1.00 94.50 89 PRO A N 1
ATOM 674 C CA . PRO A 1 89 ? 10.120 1.131 -17.508 1.00 94.50 89 PRO A CA 1
ATOM 675 C C . PRO A 1 89 ? 11.367 0.732 -16.698 1.00 94.50 89 PRO A C 1
ATOM 677 O O . PRO A 1 89 ? 11.254 0.204 -15.588 1.00 94.50 89 PRO A O 1
ATOM 680 N N . ASP A 1 90 ? 12.564 0.947 -17.246 1.00 91.06 90 ASP A N 1
ATOM 681 C CA . ASP A 1 90 ? 13.846 0.546 -16.662 1.00 91.06 90 ASP A CA 1
ATOM 682 C C . ASP A 1 90 ? 14.052 1.015 -15.208 1.00 91.06 90 ASP A C 1
ATOM 684 O O . ASP A 1 90 ? 14.417 0.184 -14.367 1.00 91.06 90 ASP A O 1
ATOM 688 N N . PRO A 1 91 ? 13.825 2.303 -14.861 1.00 90.19 91 PRO A N 1
ATOM 689 C CA . PRO A 1 91 ? 13.997 2.784 -13.493 1.00 90.19 91 PRO A CA 1
ATOM 690 C C . PRO A 1 91 ? 13.116 2.037 -12.495 1.00 90.19 91 PRO A C 1
ATOM 692 O O . PRO A 1 91 ? 13.598 1.657 -11.428 1.00 90.19 91 PRO A O 1
ATOM 695 N N . PHE A 1 92 ? 11.861 1.756 -12.864 1.00 91.25 92 PHE A N 1
ATOM 696 C CA . PHE A 1 92 ? 10.951 1.008 -12.007 1.00 91.25 92 PHE A CA 1
ATOM 697 C C . PHE A 1 92 ? 11.451 -0.412 -11.766 1.00 91.25 92 PHE A C 1
ATOM 699 O O . PHE A 1 92 ? 11.476 -0.843 -10.623 1.00 91.25 92 PHE A O 1
ATOM 706 N N . TYR A 1 93 ? 11.892 -1.152 -12.787 1.00 90.31 93 TYR A N 1
ATOM 707 C CA . TYR A 1 93 ? 12.338 -2.533 -12.561 1.00 90.31 93 TYR A CA 1
ATOM 708 C C . TYR A 1 93 ? 13.655 -2.627 -11.790 1.00 90.31 93 TYR A C 1
ATOM 710 O O . TYR A 1 93 ? 13.843 -3.566 -11.013 1.00 90.31 93 TYR A O 1
ATOM 718 N N . ARG A 1 94 ? 14.555 -1.649 -11.944 1.00 86.62 94 ARG A N 1
ATOM 719 C CA . ARG A 1 94 ? 15.75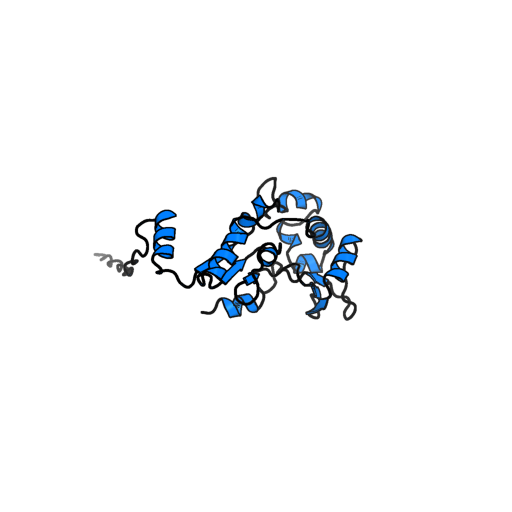9 -1.552 -11.101 1.00 86.62 94 ARG A CA 1
ATOM 720 C C . ARG A 1 94 ? 15.383 -1.283 -9.651 1.00 86.62 94 ARG A C 1
ATOM 722 O O . ARG A 1 94 ? 15.887 -1.962 -8.762 1.00 86.62 94 ARG A O 1
ATOM 729 N N . LEU A 1 95 ? 14.459 -0.353 -9.430 1.00 83.94 95 LEU A N 1
ATOM 730 C CA . LEU A 1 95 ? 13.918 -0.065 -8.111 1.00 83.94 95 LEU A CA 1
ATOM 731 C C . LEU A 1 95 ? 13.195 -1.279 -7.521 1.00 83.94 95 LEU A C 1
ATOM 733 O O . LEU A 1 95 ? 13.441 -1.649 -6.381 1.00 83.94 95 LEU A O 1
ATOM 737 N N . ALA A 1 96 ? 12.352 -1.945 -8.305 1.00 84.25 96 ALA A N 1
ATOM 738 C CA . ALA A 1 96 ? 11.630 -3.138 -7.901 1.00 84.25 96 ALA A CA 1
ATOM 739 C C . ALA A 1 96 ? 12.605 -4.234 -7.475 1.00 84.25 96 ALA A C 1
ATOM 741 O O . ALA A 1 96 ? 12.371 -4.865 -6.458 1.00 84.25 96 ALA A O 1
ATOM 742 N N . LYS A 1 97 ? 13.731 -4.417 -8.178 1.00 82.50 97 LYS A N 1
ATOM 743 C CA . LYS A 1 97 ? 14.796 -5.347 -7.777 1.00 82.50 97 LYS A CA 1
ATOM 744 C C . LYS A 1 97 ? 15.418 -4.997 -6.418 1.00 82.50 97 LYS A C 1
ATOM 746 O O . LYS A 1 97 ? 15.747 -5.912 -5.671 1.00 82.50 97 LYS A O 1
ATOM 751 N N . GLU A 1 98 ? 15.572 -3.711 -6.099 1.00 76.25 98 GLU A N 1
ATOM 752 C CA . GLU A 1 98 ? 16.063 -3.233 -4.793 1.00 76.25 98 GLU A CA 1
ATOM 753 C C . GLU A 1 98 ? 14.999 -3.373 -3.685 1.00 76.25 98 GLU A C 1
ATOM 755 O O . GLU A 1 98 ? 15.334 -3.698 -2.549 1.00 76.25 98 GLU A O 1
ATOM 760 N N . LEU A 1 99 ? 13.721 -3.170 -4.024 1.00 71.69 99 LEU A N 1
ATOM 761 C CA . LEU A 1 99 ? 12.567 -3.259 -3.118 1.00 71.69 99 LEU A CA 1
ATOM 762 C C . LEU A 1 99 ? 12.001 -4.669 -2.967 1.00 71.69 99 LEU A C 1
ATOM 764 O O . LEU A 1 99 ? 11.118 -4.889 -2.134 1.00 71.69 99 LEU A O 1
ATOM 768 N N . MET A 1 100 ? 12.450 -5.607 -3.802 1.00 69.25 100 MET A N 1
ATOM 769 C CA . MET A 1 100 ? 11.973 -6.979 -3.791 1.00 69.25 100 MET A CA 1
ATOM 770 C C . MET A 1 100 ? 12.026 -7.500 -2.356 1.00 69.25 100 MET A C 1
ATOM 772 O O . MET A 1 100 ? 13.055 -7.333 -1.700 1.00 69.25 100 MET A O 1
ATOM 776 N N . PRO A 1 101 ? 10.935 -8.112 -1.863 1.00 59.00 101 PRO A N 1
ATOM 777 C CA . PRO A 1 101 ? 10.734 -8.309 -0.439 1.00 59.00 101 PRO A CA 1
ATOM 778 C C . PRO A 1 101 ? 11.942 -9.000 0.191 1.00 59.00 101 PRO A C 1
ATOM 780 O O . PRO A 1 101 ? 12.241 -10.163 -0.098 1.00 59.00 101 PRO A O 1
ATOM 783 N N . GLY A 1 102 ? 12.642 -8.246 1.039 1.00 60.97 102 GLY A N 1
ATOM 784 C CA . GLY A 1 102 ? 13.536 -8.796 2.042 1.00 60.97 102 GLY A CA 1
ATOM 785 C C . GLY A 1 102 ? 12.724 -9.471 3.146 1.00 60.97 102 GLY A C 1
ATOM 786 O O . GLY A 1 102 ? 11.496 -9.382 3.181 1.00 60.97 102 GLY A O 1
ATOM 787 N N . ASN A 1 103 ? 13.409 -10.122 4.087 1.00 68.94 103 ASN A N 1
ATOM 788 C CA . ASN A 1 103 ? 12.793 -10.645 5.312 1.00 68.94 103 ASN A CA 1
ATOM 789 C C . ASN A 1 103 ? 12.405 -9.496 6.272 1.00 68.94 103 ASN A C 1
ATOM 791 O O . ASN A 1 103 ? 12.874 -9.443 7.411 1.00 68.94 103 ASN A O 1
ATOM 795 N N . TYR A 1 104 ? 11.575 -8.556 5.813 1.00 86.00 104 TYR A N 1
ATOM 796 C CA . TYR A 1 104 ? 10.970 -7.539 6.663 1.00 86.00 104 TYR A CA 1
ATOM 797 C C . TYR A 1 104 ? 9.935 -8.195 7.572 1.00 86.00 104 TYR A C 1
ATOM 799 O O . TYR A 1 104 ? 9.229 -9.127 7.179 1.00 86.00 104 TYR A O 1
ATOM 807 N N . ARG A 1 105 ? 9.863 -7.728 8.818 1.00 91.12 105 ARG A N 1
ATOM 808 C CA . ARG A 1 105 ? 8.920 -8.246 9.811 1.00 91.12 105 ARG A CA 1
ATOM 809 C C . ARG A 1 105 ? 7.863 -7.190 10.118 1.00 91.12 105 ARG A C 1
ATOM 811 O O . ARG A 1 105 ? 8.227 -6.022 10.258 1.00 91.12 105 ARG A O 1
ATOM 818 N N . PRO A 1 106 ? 6.586 -7.578 10.278 1.00 94.94 106 PRO A N 1
ATOM 819 C CA . PRO A 1 106 ? 5.545 -6.640 10.675 1.00 94.94 106 PRO A CA 1
ATOM 820 C C . PRO A 1 106 ? 5.883 -5.946 12.000 1.00 94.94 106 PRO A C 1
ATOM 822 O O . PRO A 1 106 ? 6.425 -6.560 12.921 1.00 94.94 106 PRO A O 1
ATOM 825 N N . THR A 1 107 ? 5.558 -4.659 12.096 1.00 96.56 107 THR A N 1
ATOM 826 C CA . THR A 1 107 ? 5.769 -3.849 13.310 1.00 96.56 107 THR A CA 1
ATOM 827 C C . THR A 1 107 ? 4.643 -4.054 14.329 1.00 96.56 107 THR A C 1
ATOM 829 O O . THR A 1 107 ? 3.622 -4.675 14.031 1.00 96.56 107 THR A O 1
ATOM 832 N N . LEU A 1 108 ? 4.781 -3.489 15.534 1.00 97.31 108 LEU A N 1
ATOM 833 C CA . LEU A 1 108 ? 3.722 -3.529 16.555 1.00 97.31 108 LEU A CA 1
ATOM 834 C C . LEU A 1 108 ? 2.389 -2.965 16.039 1.00 97.31 108 LEU A C 1
ATOM 836 O O . LEU A 1 108 ? 1.333 -3.519 16.335 1.00 97.31 108 LEU A O 1
ATOM 840 N N . THR A 1 109 ? 2.434 -1.911 15.220 1.00 96.38 109 THR A N 1
ATOM 841 C CA . THR A 1 109 ? 1.236 -1.327 14.606 1.00 96.38 109 THR A CA 1
ATOM 842 C C . THR A 1 109 ? 0.550 -2.302 13.652 1.00 96.38 109 THR A C 1
ATOM 844 O O . THR A 1 109 ? -0.677 -2.345 13.615 1.00 96.38 109 THR A O 1
ATOM 847 N N . HIS A 1 110 ? 1.311 -3.134 12.934 1.00 97.88 110 HIS A N 1
ATOM 848 C CA . HIS A 1 110 ? 0.730 -4.172 12.085 1.00 97.88 110 HIS A CA 1
ATOM 849 C C . HIS A 1 110 ? -0.010 -5.213 12.926 1.00 97.88 110 HIS A C 1
ATOM 851 O O . HIS A 1 110 ? -1.168 -5.503 12.650 1.00 97.88 110 HIS A O 1
ATOM 857 N N . TYR A 1 111 ? 0.607 -5.707 14.006 1.00 97.75 111 TYR A N 1
ATOM 858 C CA . TYR A 1 111 ? -0.016 -6.687 14.908 1.00 97.75 111 TYR A CA 1
ATOM 859 C C . TYR A 1 111 ? -1.213 -6.139 15.701 1.00 97.75 111 TYR A C 1
ATOM 861 O O . TYR A 1 111 ? -2.072 -6.911 16.134 1.00 97.75 111 TYR A O 1
ATOM 869 N N . PHE A 1 112 ? -1.310 -4.818 15.866 1.00 97.00 112 PHE A N 1
ATOM 870 C CA . PHE A 1 112 ? -2.464 -4.179 16.494 1.00 97.00 112 PHE A CA 1
ATOM 871 C C . PHE A 1 112 ? -3.759 -4.404 15.694 1.00 97.00 112 PHE A C 1
ATOM 873 O O . PHE A 1 112 ? -4.816 -4.603 16.290 1.00 97.00 112 PHE A O 1
ATOM 880 N N . MET A 1 113 ? -3.693 -4.456 14.359 1.00 97.75 113 MET A N 1
ATOM 881 C CA . MET A 1 113 ? -4.879 -4.642 13.512 1.00 97.75 113 MET A CA 1
ATOM 882 C C . MET A 1 113 ? -5.528 -6.032 13.686 1.00 97.75 113 MET A C 1
ATOM 884 O O . MET A 1 113 ? -6.710 -6.079 14.033 1.00 97.75 113 MET A O 1
ATOM 888 N N . PRO A 1 114 ? -4.808 -7.170 13.581 1.00 97.31 114 PRO A N 1
ATOM 889 C CA . PRO A 1 114 ? -5.359 -8.477 13.939 1.00 97.31 114 PRO A CA 1
ATOM 890 C C . PRO A 1 114 ? -5.817 -8.575 15.392 1.00 97.31 114 PRO A C 1
ATOM 892 O O . PRO A 1 114 ? -6.741 -9.325 15.688 1.00 97.31 114 PRO A O 1
ATOM 895 N N . MET A 1 115 ? -5.190 -7.846 16.322 1.00 96.88 115 MET A N 1
ATOM 896 C CA . MET A 1 115 ? -5.656 -7.814 17.710 1.00 96.88 115 MET A CA 1
ATOM 897 C C . MET A 1 115 ? -7.049 -7.176 17.817 1.00 96.88 115 MET A C 1
ATOM 899 O O . MET A 1 115 ? -7.885 -7.690 18.558 1.00 96.88 115 MET A O 1
ATOM 903 N N . LEU A 1 116 ? -7.316 -6.095 17.075 1.00 97.00 116 LEU A N 1
ATOM 904 C CA . LEU A 1 116 ? -8.657 -5.512 16.975 1.00 97.00 116 LEU A CA 1
ATOM 905 C C . LEU A 1 116 ? -9.640 -6.472 16.291 1.00 97.00 116 LEU A C 1
ATOM 907 O O . LEU A 1 116 ? -10.769 -6.612 16.758 1.00 97.00 116 LEU A O 1
ATOM 911 N N . ALA A 1 117 ? -9.210 -7.156 15.227 1.00 96.75 117 ALA A N 1
ATOM 912 C CA . ALA A 1 117 ? -10.031 -8.137 14.516 1.00 96.75 117 ALA A CA 1
ATOM 913 C C . ALA A 1 117 ? -10.447 -9.307 15.420 1.00 96.75 117 ALA A C 1
ATOM 915 O O . ALA A 1 117 ? -11.621 -9.639 15.491 1.00 96.75 117 ALA A O 1
ATOM 916 N N . LYS A 1 118 ? -9.510 -9.865 16.200 1.00 96.25 118 LYS A N 1
ATOM 917 C CA . LYS A 1 118 ? -9.770 -10.942 17.177 1.00 96.25 118 LYS A CA 1
ATOM 918 C C . LYS A 1 118 ? -10.726 -10.550 18.307 1.00 96.25 118 LYS A C 1
ATOM 920 O O . LYS A 1 118 ? -11.139 -11.415 19.070 1.00 96.25 118 LYS A O 1
ATOM 925 N N . ARG A 1 119 ? -11.007 -9.256 18.467 1.00 95.50 119 ARG A N 1
ATOM 926 C CA . ARG A 1 119 ? -11.948 -8.714 19.455 1.00 95.50 119 ARG A CA 1
ATOM 927 C C . ARG A 1 119 ? -13.250 -8.226 18.814 1.00 95.50 119 ARG A C 1
ATOM 929 O O . ARG A 1 119 ? -14.003 -7.531 19.487 1.00 95.50 119 ARG A O 1
ATOM 936 N N . ASP A 1 120 ? -13.475 -8.523 17.533 1.00 95.62 120 ASP A N 1
ATOM 937 C CA . ASP A 1 120 ? -14.635 -8.073 16.754 1.00 95.62 120 ASP A CA 1
ATOM 938 C C . ASP A 1 120 ? -14.798 -6.542 16.723 1.00 95.62 120 ASP A C 1
ATOM 940 O O . ASP A 1 120 ? -15.904 -6.012 16.640 1.00 95.62 120 ASP A O 1
ATOM 944 N N . LEU A 1 121 ? -13.681 -5.809 16.819 1.00 97.12 121 LEU A N 1
ATOM 945 C CA . LEU A 1 121 ? -13.671 -4.344 16.798 1.00 97.12 121 LEU A CA 1
ATOM 946 C C . LEU A 1 121 ? -13.256 -3.775 15.444 1.00 97.12 121 LEU A C 1
ATOM 948 O O . LEU A 1 121 ? -13.591 -2.632 15.140 1.00 97.12 121 LEU A O 1
ATOM 952 N N . LEU A 1 122 ? -12.473 -4.519 14.659 1.00 97.50 122 LEU A N 1
ATOM 953 C CA . LEU A 1 122 ? -11.976 -4.048 13.370 1.00 97.50 122 LEU A CA 1
ATOM 954 C C . LEU A 1 122 ? -13.050 -4.229 12.297 1.00 97.50 122 LEU A C 1
ATOM 956 O O . LEU A 1 122 ? -13.391 -5.352 11.944 1.00 97.50 122 LEU A O 1
ATOM 960 N N . LEU A 1 123 ? -13.514 -3.120 11.726 1.00 96.75 123 LEU A N 1
ATOM 961 C CA . LEU A 1 123 ? -14.329 -3.142 10.514 1.00 96.75 123 LEU A CA 1
ATOM 962 C C . LEU A 1 123 ? -13.450 -3.266 9.264 1.00 96.75 123 LEU A C 1
ATOM 964 O O . LEU A 1 123 ? -13.803 -3.978 8.321 1.00 96.75 123 LEU A O 1
ATOM 968 N N . ARG A 1 124 ? -12.342 -2.512 9.223 1.00 97.31 124 ARG A N 1
ATOM 969 C CA . ARG A 1 124 ? -11.399 -2.548 8.099 1.00 97.31 124 ARG A CA 1
ATOM 970 C C . ARG A 1 124 ? -10.065 -1.882 8.392 1.00 97.31 124 ARG A C 1
ATOM 972 O O . ARG A 1 124 ? -10.000 -0.905 9.131 1.00 97.31 124 ARG A O 1
ATOM 979 N N . ALA A 1 125 ? -9.030 -2.350 7.719 1.00 97.81 125 ALA A N 1
ATOM 980 C CA . ALA A 1 125 ? -7.747 -1.700 7.558 1.00 97.81 125 ALA A CA 1
ATOM 981 C C . ALA A 1 125 ? -7.590 -1.269 6.096 1.00 97.81 125 ALA A C 1
ATOM 983 O O . ALA A 1 125 ? -7.602 -2.102 5.191 1.00 97.81 125 ALA A O 1
ATOM 984 N N . TYR A 1 126 ? -7.451 0.033 5.871 1.00 97.75 126 TYR A N 1
ATOM 985 C CA . TYR A 1 126 ? -7.079 0.613 4.587 1.00 97.75 126 TYR A CA 1
ATOM 986 C C . TYR A 1 126 ? -5.604 0.978 4.639 1.00 97.75 126 TYR A C 1
ATOM 988 O O . TYR A 1 126 ? -5.214 1.850 5.417 1.00 97.75 126 TYR A O 1
ATOM 996 N N . THR A 1 127 ? -4.793 0.340 3.805 1.00 96.62 127 THR A N 1
ATOM 997 C CA . THR A 1 127 ? -3.360 0.620 3.733 1.00 96.62 127 THR A CA 1
ATOM 998 C C . THR A 1 127 ? -2.995 1.236 2.393 1.00 96.62 127 THR A C 1
ATOM 1000 O O . THR A 1 127 ? -3.463 0.799 1.342 1.00 96.62 127 THR A O 1
ATOM 1003 N N . GLN A 1 128 ? -2.169 2.278 2.431 1.00 94.94 128 GLN A N 1
ATOM 1004 C CA . GLN A 1 128 ? -1.488 2.820 1.251 1.00 94.94 128 GLN A CA 1
ATOM 1005 C C . GLN A 1 128 ? -0.186 2.066 0.943 1.00 94.94 128 GLN A C 1
ATOM 1007 O O . GLN A 1 128 ? 0.453 2.352 -0.071 1.00 94.94 128 GLN A O 1
ATOM 1012 N N . ASN A 1 129 ? 0.238 1.164 1.833 1.00 92.19 129 ASN A N 1
ATOM 1013 C CA . ASN A 1 129 ? 1.473 0.411 1.679 1.00 92.19 129 ASN A CA 1
ATOM 1014 C C . ASN A 1 129 ? 1.290 -0.725 0.677 1.00 92.19 129 ASN A C 1
ATOM 1016 O O . ASN A 1 129 ? 0.216 -1.304 0.548 1.00 92.19 129 ASN A O 1
ATOM 1020 N N . ILE A 1 130 ? 2.389 -1.061 0.011 1.00 89.88 130 ILE A N 1
ATOM 1021 C CA . ILE A 1 130 ? 2.478 -2.156 -0.960 1.00 89.88 130 ILE A CA 1
ATOM 1022 C C . ILE A 1 130 ? 3.359 -3.308 -0.441 1.00 89.88 130 ILE A C 1
ATOM 1024 O O . ILE A 1 130 ? 3.586 -4.278 -1.157 1.00 89.88 130 ILE A O 1
ATOM 1028 N N . ASP A 1 131 ? 3.864 -3.204 0.794 1.00 88.00 131 ASP A N 1
ATOM 1029 C CA . ASP A 1 131 ? 4.917 -4.053 1.379 1.00 88.00 131 ASP A CA 1
ATOM 1030 C C . ASP A 1 131 ? 4.449 -5.424 1.905 1.00 88.00 131 ASP A C 1
ATOM 1032 O O . ASP A 1 131 ? 5.281 -6.289 2.183 1.00 88.00 131 ASP A O 1
ATOM 1036 N N . MET A 1 132 ? 3.135 -5.649 1.989 1.00 89.44 132 MET A N 1
ATOM 1037 C CA . MET A 1 132 ? 2.506 -6.902 2.434 1.00 89.44 132 MET A CA 1
ATOM 1038 C C . MET A 1 132 ? 2.670 -7.246 3.909 1.00 89.44 132 MET A C 1
ATOM 1040 O O . MET A 1 132 ? 2.294 -8.350 4.318 1.00 89.44 132 MET A O 1
ATOM 1044 N N . LEU A 1 133 ? 3.143 -6.317 4.739 1.00 93.12 133 LEU A N 1
ATOM 1045 C CA . LEU A 1 133 ? 3.332 -6.585 6.160 1.00 93.12 133 LEU A CA 1
ATOM 1046 C C . LEU A 1 133 ? 2.008 -6.845 6.893 1.00 93.12 133 LEU A C 1
ATOM 1048 O O . LEU A 1 133 ? 1.991 -7.659 7.814 1.00 93.12 133 LEU A O 1
ATOM 1052 N N . GLU A 1 134 ? 0.888 -6.245 6.478 1.00 95.19 134 GLU A N 1
ATOM 1053 C CA . GLU A 1 134 ? -0.437 -6.543 7.037 1.00 95.19 134 GLU A CA 1
ATOM 1054 C C . GLU A 1 134 ? -0.827 -8.010 6.806 1.00 95.19 134 GLU A C 1
ATOM 1056 O O . GLU A 1 134 ? -1.216 -8.702 7.753 1.00 95.19 134 GLU A O 1
ATOM 1061 N N . ARG A 1 135 ? -0.633 -8.527 5.585 1.00 93.00 135 ARG A N 1
ATOM 1062 C CA . ARG A 1 135 ? -0.922 -9.932 5.248 1.00 93.00 135 ARG A CA 1
ATOM 1063 C C . ARG A 1 135 ? -0.084 -10.906 6.061 1.00 93.00 135 ARG A C 1
ATOM 1065 O O . ARG A 1 135 ? -0.596 -11.929 6.506 1.00 93.00 135 ARG A O 1
ATOM 1072 N N . LEU A 1 136 ? 1.185 -10.578 6.315 1.00 92.81 136 LEU A N 1
ATOM 1073 C CA . LEU A 1 136 ? 2.069 -11.406 7.144 1.00 92.81 136 LEU A CA 1
ATOM 1074 C C . LEU A 1 136 ? 1.589 -11.531 8.598 1.00 92.81 136 LEU A C 1
ATOM 1076 O O . LEU A 1 136 ? 1.990 -12.463 9.292 1.00 92.81 136 LEU A O 1
ATOM 1080 N N . THR A 1 137 ? 0.718 -10.632 9.066 1.00 95.06 137 THR A N 1
ATOM 1081 C CA . THR A 1 137 ? 0.074 -10.759 10.383 1.00 95.06 137 THR A CA 1
ATOM 1082 C C . THR A 1 137 ? -1.184 -11.636 10.378 1.00 95.06 137 THR A C 1
ATOM 1084 O O . THR A 1 137 ? -1.786 -11.847 11.433 1.00 95.06 137 THR A O 1
ATOM 1087 N N . GLY A 1 138 ? -1.574 -12.158 9.210 1.00 93.62 138 GLY A N 1
ATOM 1088 C CA . GLY A 1 138 ? -2.808 -12.915 9.000 1.00 93.62 138 GLY A CA 1
ATOM 1089 C C . GLY A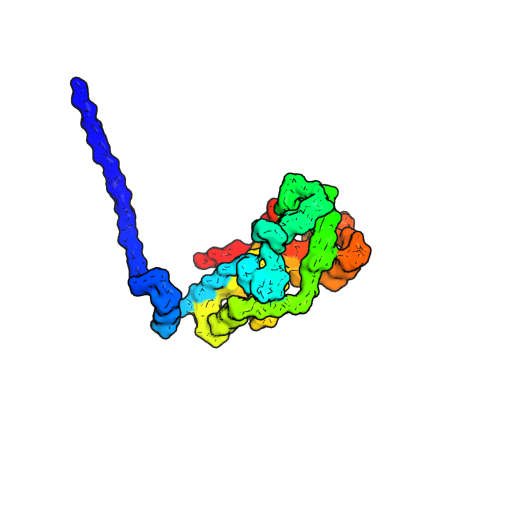 1 138 ? -4.038 -12.039 8.758 1.00 93.62 138 GLY A C 1
ATOM 1090 O O . GLY A 1 138 ? -5.153 -12.536 8.866 1.00 93.62 138 GLY A O 1
ATOM 1091 N N . LEU A 1 139 ? -3.858 -10.742 8.481 1.00 94.44 139 LEU A N 1
ATOM 1092 C CA . LEU A 1 139 ? -4.960 -9.856 8.116 1.00 94.44 139 LEU A CA 1
ATOM 1093 C C . LEU A 1 139 ? -5.249 -9.984 6.615 1.00 94.44 139 LEU A C 1
ATOM 1095 O O . LEU A 1 139 ? -4.395 -9.662 5.790 1.00 94.44 139 LEU A O 1
ATOM 1099 N N . ASP A 1 140 ? -6.443 -10.444 6.258 1.00 90.38 140 ASP A N 1
ATOM 1100 C CA . ASP A 1 140 ? -6.847 -10.664 4.871 1.00 90.38 140 ASP A CA 1
ATOM 1101 C C . ASP A 1 140 ? -8.361 -10.450 4.663 1.00 90.38 140 ASP A C 1
ATOM 1103 O O . ASP A 1 140 ? -9.048 -9.829 5.482 1.00 90.38 140 ASP A O 1
ATOM 1107 N N . GLY A 1 141 ? -8.871 -10.899 3.511 1.00 89.62 141 GLY A N 1
ATOM 1108 C CA . GLY A 1 141 ? -10.297 -10.890 3.202 1.00 89.62 141 GLY A CA 1
ATOM 1109 C C . GLY A 1 141 ? -10.930 -9.502 3.308 1.00 89.62 141 GLY A C 1
ATOM 1110 O O . GLY A 1 141 ? -10.373 -8.502 2.850 1.00 89.62 141 GLY A O 1
ATOM 1111 N N . ASP A 1 142 ? -12.121 -9.438 3.904 1.00 92.38 142 ASP A N 1
ATOM 1112 C CA . ASP A 1 142 ? -12.921 -8.211 4.054 1.00 92.38 142 ASP A CA 1
ATOM 1113 C C . ASP A 1 142 ? -12.377 -7.207 5.067 1.00 92.38 142 ASP A C 1
ATOM 1115 O O . ASP A 1 142 ? -12.794 -6.046 5.064 1.00 92.38 142 ASP A O 1
ATOM 1119 N N . LEU A 1 143 ? -11.382 -7.612 5.855 1.00 96.06 143 LEU A N 1
ATOM 1120 C CA . LEU A 1 143 ? -10.732 -6.744 6.824 1.00 96.06 143 LEU A CA 1
ATOM 1121 C C . LEU A 1 143 ? -9.595 -5.923 6.222 1.00 96.06 143 LEU A C 1
ATOM 1123 O O . LEU A 1 143 ? -9.267 -4.893 6.800 1.00 96.06 143 LEU A O 1
ATOM 1127 N N . LEU A 1 144 ? -9.008 -6.321 5.090 1.00 96.56 144 LEU A N 1
ATOM 1128 C CA . LEU A 1 144 ? -7.889 -5.608 4.469 1.00 96.56 144 LEU A CA 1
ATOM 1129 C C . LEU A 1 144 ? -8.267 -5.029 3.099 1.00 96.56 144 LEU A C 1
ATOM 1131 O O . LEU A 1 144 ? -8.794 -5.712 2.214 1.00 96.56 144 LEU A O 1
ATOM 1135 N N . VAL A 1 145 ? -7.951 -3.749 2.917 1.00 96.75 145 VAL A N 1
ATOM 1136 C CA . VAL A 1 145 ? -8.029 -3.036 1.644 1.00 96.75 145 VAL A CA 1
ATOM 1137 C C . VAL A 1 145 ? -6.677 -2.392 1.359 1.00 96.75 145 VAL A C 1
ATOM 1139 O O . VAL A 1 145 ? -6.276 -1.420 1.997 1.00 96.75 145 VAL A O 1
ATOM 1142 N N . GLU A 1 146 ? -5.990 -2.936 0.365 1.00 95.56 146 GLU A N 1
ATOM 1143 C CA . GLU A 1 146 ? -4.735 -2.412 -0.171 1.00 95.56 146 GLU A CA 1
ATOM 1144 C C . GLU A 1 146 ? -5.070 -1.330 -1.197 1.00 95.56 146 GLU A C 1
ATOM 1146 O O . GLU A 1 146 ? -5.319 -1.615 -2.367 1.00 95.56 146 GLU A O 1
ATOM 1151 N N . ALA A 1 147 ? -5.160 -0.081 -0.739 1.00 95.56 147 ALA A N 1
ATOM 1152 C CA . ALA A 1 147 ? -5.653 1.033 -1.544 1.00 95.56 147 ALA A CA 1
ATOM 1153 C C . ALA A 1 147 ? -4.773 1.296 -2.773 1.00 95.56 147 ALA A C 1
ATOM 1155 O O . ALA A 1 147 ? -5.295 1.667 -3.814 1.00 95.56 147 ALA A O 1
ATOM 1156 N N . HIS A 1 148 ? -3.464 1.061 -2.671 1.00 94.50 148 HIS A N 1
ATOM 1157 C CA . HIS A 1 148 ? -2.520 1.181 -3.788 1.00 94.50 148 HIS A CA 1
ATOM 1158 C C . HIS A 1 148 ? -2.092 -0.181 -4.343 1.00 94.50 148 HIS A C 1
ATOM 1160 O O . HIS A 1 148 ? -1.019 -0.305 -4.936 1.00 94.50 148 HIS A O 1
ATOM 1166 N N . GLY A 1 149 ? -2.909 -1.213 -4.121 1.00 92.00 149 GLY A N 1
ATOM 1167 C CA . GLY A 1 149 ? -2.607 -2.570 -4.545 1.00 92.00 149 GLY A CA 1
ATOM 1168 C C . GLY A 1 149 ? -1.373 -3.149 -3.853 1.00 92.00 149 GLY A C 1
ATOM 1169 O O . GLY A 1 149 ? -1.043 -2.781 -2.725 1.00 92.00 149 GLY A O 1
ATOM 1170 N N . SER A 1 150 ? -0.708 -4.107 -4.499 1.00 88.12 150 SER A N 1
ATOM 1171 C CA . SER A 1 150 ? 0.391 -4.838 -3.866 1.00 88.12 150 SER A CA 1
ATOM 1172 C C . SER A 1 150 ? 1.303 -5.609 -4.814 1.00 88.12 150 SER A C 1
ATOM 1174 O O . SER A 1 150 ? 0.984 -5.830 -5.982 1.00 88.12 150 SER A O 1
ATOM 1176 N N . PHE A 1 151 ? 2.433 -6.082 -4.275 1.00 82.31 151 PHE A N 1
ATOM 1177 C CA . PHE A 1 151 ? 3.326 -7.027 -4.954 1.00 82.31 151 PHE A CA 1
ATOM 1178 C C . PHE A 1 151 ? 2.817 -8.482 -4.957 1.00 82.31 151 PHE A C 1
ATOM 1180 O O . PHE A 1 151 ? 3.533 -9.360 -5.430 1.00 82.31 151 PHE A O 1
ATOM 1187 N N . ALA A 1 152 ? 1.618 -8.774 -4.436 1.00 81.44 152 ALA A N 1
ATOM 1188 C CA . ALA A 1 152 ? 1.111 -10.148 -4.357 1.00 81.44 152 ALA A CA 1
ATOM 1189 C C . ALA A 1 152 ? 0.801 -10.765 -5.734 1.00 81.44 152 ALA A C 1
ATOM 1191 O O . ALA A 1 152 ? 0.915 -11.978 -5.908 1.00 81.44 152 ALA A O 1
ATOM 1192 N N . SER A 1 153 ? 0.436 -9.934 -6.710 1.00 86.06 153 SER A N 1
ATOM 1193 C CA . SER A 1 153 ? 0.111 -10.336 -8.080 1.00 86.06 153 SER A CA 1
ATOM 1194 C C . SER A 1 153 ? 0.752 -9.398 -9.097 1.00 86.06 153 SER A C 1
ATOM 1196 O O . SER A 1 153 ? 1.373 -8.389 -8.754 1.00 86.06 153 SER A O 1
ATOM 1198 N N . SER A 1 154 ? 0.679 -9.758 -10.374 1.00 92.38 154 SER A N 1
ATOM 1199 C CA . SER A 1 154 ? 1.181 -8.941 -11.475 1.00 92.38 154 SER A CA 1
ATOM 1200 C C . SER A 1 154 ? 0.279 -9.083 -12.690 1.00 92.38 154 SER A C 1
ATOM 1202 O O . SER A 1 154 ? -0.275 -10.153 -12.919 1.00 92.38 154 SER A O 1
ATOM 1204 N N . GLU A 1 155 ? 0.167 -8.028 -13.486 1.00 94.88 155 GLU A N 1
ATOM 1205 C CA . GLU A 1 155 ? -0.714 -7.983 -14.650 1.00 94.88 155 GLU A CA 1
ATOM 1206 C C . GLU A 1 155 ? -0.076 -7.227 -15.816 1.00 94.88 155 GLU A C 1
ATOM 1208 O O . GLU A 1 155 ? 0.815 -6.386 -15.645 1.00 94.88 155 GLU A O 1
ATOM 1213 N N . CYS A 1 156 ? -0.518 -7.549 -17.029 1.00 96.62 156 CYS A N 1
ATOM 1214 C CA . CYS A 1 156 ? -0.174 -6.768 -18.207 1.00 96.62 156 CYS A CA 1
ATOM 1215 C C . CYS A 1 156 ? -0.946 -5.444 -18.229 1.00 96.62 156 CYS A C 1
ATOM 1217 O O . CYS A 1 156 ? -2.169 -5.452 -18.145 1.00 96.62 156 CYS A O 1
ATOM 1219 N N . ILE A 1 157 ? -0.254 -4.328 -18.462 1.00 95.88 157 ILE A N 1
ATOM 1220 C CA . ILE A 1 157 ? -0.874 -2.991 -18.474 1.00 95.88 157 ILE A CA 1
ATOM 1221 C C . ILE A 1 157 ? -1.765 -2.706 -19.696 1.00 95.88 157 ILE A C 1
ATOM 1223 O O . ILE A 1 157 ? -2.422 -1.668 -19.733 1.00 95.88 157 ILE A O 1
ATOM 1227 N N . ASP A 1 158 ? -1.741 -3.580 -20.710 1.00 95.75 158 ASP A N 1
ATOM 1228 C CA . ASP A 1 158 ? -2.483 -3.392 -21.966 1.00 95.75 158 ASP A CA 1
ATOM 1229 C C . ASP A 1 158 ? -3.664 -4.361 -22.099 1.00 95.75 158 ASP A C 1
ATOM 1231 O O . ASP A 1 158 ? -4.729 -3.982 -22.576 1.00 95.75 158 ASP A O 1
ATOM 1235 N N . CYS A 1 159 ? -3.482 -5.626 -21.702 1.00 96.06 159 CYS A N 1
ATOM 1236 C CA . CYS A 1 159 ? -4.522 -6.656 -21.822 1.00 96.06 159 CYS A CA 1
ATOM 1237 C C . CYS A 1 159 ? -5.047 -7.180 -20.481 1.00 96.06 159 CYS A C 1
ATOM 1239 O O . CYS A 1 159 ? -5.919 -8.046 -20.486 1.00 96.06 159 CYS A O 1
ATOM 1241 N N . TYR A 1 160 ? -4.511 -6.696 -19.355 1.00 93.94 160 TYR A N 1
ATOM 1242 C CA . TYR A 1 160 ? -4.935 -7.041 -17.990 1.00 93.94 160 TYR A CA 1
ATOM 1243 C C . TYR A 1 160 ? -4.879 -8.539 -17.654 1.00 93.94 160 TYR A C 1
ATOM 1245 O O . TYR A 1 160 ? -5.454 -9.005 -16.672 1.00 93.94 160 TYR A O 1
ATOM 1253 N N . VAL A 1 161 ? -4.159 -9.327 -18.460 1.00 95.06 161 VAL A N 1
ATOM 1254 C CA . VAL A 1 161 ? -3.900 -10.735 -18.159 1.00 95.06 161 VAL A CA 1
ATOM 1255 C C . VAL A 1 161 ? -2.973 -10.817 -16.950 1.00 95.06 161 VAL A C 1
ATOM 1257 O O . VAL A 1 161 ? -1.895 -10.215 -16.937 1.00 95.06 161 VAL A O 1
ATOM 1260 N N . ASN A 1 162 ? -3.399 -11.593 -15.954 1.00 94.50 162 ASN A N 1
ATOM 1261 C CA . ASN A 1 162 ? -2.614 -11.880 -14.763 1.00 94.50 162 ASN A CA 1
ATOM 1262 C C . ASN A 1 162 ? -1.418 -12.781 -15.081 1.00 94.50 162 ASN A C 1
ATOM 1264 O O . ASN A 1 162 ? -1.493 -13.717 -15.882 1.00 94.50 162 ASN A O 1
ATOM 1268 N N . HIS A 1 163 ? -0.317 -12.517 -14.392 1.00 92.31 163 HIS A N 1
ATOM 1269 C CA . HIS A 1 163 ? 0.919 -13.267 -14.473 1.00 92.31 163 HIS A CA 1
ATOM 1270 C C . HIS A 1 163 ? 1.394 -13.658 -13.075 1.00 92.31 163 HIS A C 1
ATOM 1272 O O . HIS A 1 163 ? 1.356 -12.866 -12.135 1.00 92.31 163 HIS A O 1
ATOM 1278 N N . GLU A 1 164 ? 1.894 -14.888 -12.961 1.00 88.25 164 GLU A N 1
ATOM 1279 C CA . GLU A 1 164 ? 2.459 -15.413 -11.721 1.00 88.25 164 GLU A CA 1
ATOM 1280 C C . GLU A 1 164 ? 3.592 -14.521 -11.207 1.00 88.25 164 GLU A C 1
ATOM 1282 O O . GLU A 1 164 ? 4.564 -14.246 -11.924 1.00 88.25 164 GLU A O 1
ATOM 1287 N N . PHE A 1 165 ? 3.519 -14.132 -9.932 1.00 82.88 165 PHE A N 1
ATOM 1288 C CA . PHE A 1 165 ? 4.537 -13.288 -9.303 1.00 82.88 165 PHE A CA 1
ATOM 1289 C C . PHE A 1 165 ? 5.938 -13.903 -9.423 1.00 82.88 165 PHE A C 1
ATOM 1291 O O . PHE A 1 165 ? 6.911 -13.201 -9.690 1.00 82.88 165 PHE A O 1
ATOM 1298 N N . ALA A 1 166 ? 6.053 -15.230 -9.301 1.00 85.94 166 ALA A N 1
ATOM 1299 C CA . ALA A 1 166 ? 7.323 -15.941 -9.439 1.00 85.94 166 ALA A CA 1
ATOM 1300 C C . ALA A 1 166 ? 7.976 -15.748 -10.821 1.00 85.94 166 ALA A C 1
ATOM 1302 O O . ALA A 1 166 ? 9.204 -15.664 -10.917 1.00 85.94 166 ALA A O 1
ATOM 1303 N N . TRP A 1 167 ? 7.174 -15.650 -11.886 1.00 89.62 167 TRP A N 1
ATOM 1304 C CA . TRP A 1 167 ? 7.666 -15.410 -13.242 1.00 89.62 167 TRP A CA 1
ATOM 1305 C C . TRP A 1 167 ? 8.180 -13.975 -13.397 1.00 89.62 167 TRP A C 1
ATOM 1307 O O . TRP A 1 167 ? 9.328 -13.784 -13.804 1.00 89.62 167 TRP A O 1
ATOM 1317 N N . VAL A 1 168 ? 7.389 -12.983 -12.974 1.00 89.69 168 VAL A N 1
ATOM 1318 C CA . VAL A 1 168 ? 7.779 -11.561 -13.001 1.00 89.69 168 VAL A CA 1
ATOM 1319 C C . VAL A 1 168 ? 9.042 -11.333 -12.173 1.00 89.69 168 VAL A C 1
ATOM 1321 O O . VAL A 1 168 ? 10.014 -10.746 -12.648 1.00 89.69 168 VAL A O 1
ATOM 1324 N N . LYS A 1 169 ? 9.073 -11.892 -10.958 1.00 87.56 169 LYS A N 1
ATOM 1325 C CA . LYS A 1 169 ? 10.219 -11.860 -10.047 1.00 87.56 169 LYS A CA 1
ATOM 1326 C C . LYS A 1 169 ? 11.492 -12.378 -10.714 1.00 87.56 169 LYS A C 1
ATOM 1328 O O . LYS A 1 169 ? 12.552 -11.774 -10.569 1.00 87.56 169 LYS A O 1
ATOM 1333 N N . LYS A 1 170 ? 11.407 -13.485 -11.458 1.00 90.50 170 LYS A N 1
ATOM 1334 C CA . LYS A 1 170 ? 12.559 -14.069 -12.159 1.00 90.50 170 LYS A CA 1
ATOM 1335 C C . LYS A 1 170 ? 13.120 -13.123 -13.223 1.00 90.50 170 LYS A C 1
ATOM 1337 O O . LYS A 1 170 ? 14.340 -12.997 -13.306 1.00 90.50 170 LYS A O 1
ATOM 1342 N N . SER A 1 171 ? 12.266 -12.460 -14.002 1.00 91.94 171 SER A N 1
ATOM 1343 C CA . SER A 1 171 ? 12.696 -11.462 -14.993 1.00 91.94 171 SER A CA 1
ATOM 1344 C C . SER A 1 171 ? 13.356 -10.255 -14.326 1.00 91.94 171 SER A C 1
ATOM 1346 O O . SER A 1 171 ? 14.488 -9.912 -14.666 1.00 91.94 171 SER A O 1
ATOM 1348 N N . ILE A 1 172 ? 12.723 -9.695 -13.291 1.00 89.31 172 ILE A N 1
ATOM 1349 C CA . ILE A 1 172 ? 13.257 -8.547 -12.541 1.00 89.31 172 ILE A CA 1
ATOM 1350 C C . ILE A 1 172 ? 14.637 -8.867 -11.949 1.00 89.31 172 ILE A C 1
ATOM 1352 O O . ILE A 1 172 ? 15.574 -8.082 -12.091 1.00 89.31 172 ILE A O 1
ATOM 1356 N N . LEU A 1 173 ? 14.813 -10.046 -11.341 1.00 88.44 173 LEU A N 1
ATOM 1357 C CA . LEU A 1 173 ? 16.099 -10.460 -10.765 1.00 88.44 173 LEU A CA 1
ATOM 1358 C C . LEU A 1 173 ? 17.222 -10.547 -11.804 1.00 88.44 173 LEU A C 1
ATOM 1360 O O . LEU A 1 173 ? 18.360 -10.166 -11.509 1.00 88.44 173 LEU A O 1
ATOM 1364 N N . LYS A 1 174 ? 16.903 -10.987 -13.024 1.00 90.81 174 LYS A N 1
ATOM 1365 C CA . LYS A 1 174 ? 17.838 -11.009 -14.155 1.00 90.81 174 LYS A CA 1
ATOM 1366 C C . LYS A 1 174 ? 18.126 -9.625 -14.743 1.00 90.81 174 LYS A C 1
ATOM 1368 O O . LYS A 1 174 ? 19.046 -9.502 -15.541 1.00 90.81 174 LYS A O 1
ATOM 1373 N N . GLY A 1 175 ? 17.385 -8.592 -14.336 1.00 87.69 175 GLY A N 1
ATOM 1374 C CA . GLY A 1 175 ? 17.451 -7.263 -14.947 1.00 87.69 175 GLY A CA 1
ATOM 1375 C C . GLY A 1 175 ? 16.734 -7.189 -16.296 1.00 87.69 175 GLY A C 1
ATOM 1376 O O . GLY A 1 175 ? 17.030 -6.308 -17.094 1.00 87.69 175 GLY A O 1
ATOM 1377 N N . GLU A 1 176 ? 15.818 -8.120 -16.565 1.00 93.00 176 GLU A N 1
ATOM 1378 C CA . GLU A 1 176 ? 15.010 -8.155 -17.782 1.00 93.00 176 GLU A CA 1
ATOM 1379 C C . GLU A 1 176 ? 13.665 -7.454 -17.545 1.00 93.00 176 GLU A C 1
ATOM 1381 O O . GLU A 1 176 ? 13.057 -7.598 -16.482 1.00 93.00 176 GLU A O 1
ATOM 1386 N N . VAL A 1 177 ? 13.164 -6.754 -18.566 1.00 94.56 177 VAL A N 1
ATOM 1387 C CA . VAL A 1 177 ? 11.816 -6.171 -18.561 1.00 94.56 177 VAL A CA 1
ATOM 1388 C C . VAL A 1 177 ? 10.786 -7.262 -18.893 1.00 94.56 177 VAL A C 1
ATOM 1390 O O . VAL A 1 177 ? 10.779 -7.753 -20.028 1.00 94.56 177 VAL A O 1
ATOM 1393 N N . PRO A 1 178 ? 9.905 -7.658 -17.956 1.00 95.19 178 PRO A N 1
ATOM 1394 C CA . PRO A 1 178 ? 8.861 -8.639 -18.223 1.00 95.19 178 PRO A CA 1
ATOM 1395 C C . PRO A 1 178 ? 7.847 -8.094 -19.237 1.00 95.19 178 PRO A C 1
ATOM 1397 O O . PRO A 1 178 ? 7.278 -7.010 -19.082 1.00 95.19 178 PRO A O 1
ATOM 1400 N N . ARG A 1 179 ? 7.614 -8.881 -20.292 1.00 96.25 179 ARG A N 1
ATOM 1401 C CA . ARG A 1 179 ? 6.645 -8.586 -21.352 1.00 96.25 179 ARG A CA 1
ATOM 1402 C C . ARG A 1 179 ? 5.616 -9.695 -21.459 1.00 96.25 179 ARG A C 1
ATOM 1404 O O . ARG A 1 179 ? 5.965 -10.875 -21.441 1.00 96.25 179 ARG A O 1
ATOM 1411 N N . CYS A 1 180 ? 4.357 -9.307 -21.613 1.00 96.88 180 CYS A N 1
ATOM 1412 C CA . CYS A 1 180 ? 3.232 -10.217 -21.713 1.00 96.88 180 CYS A CA 1
ATOM 1413 C C . CYS A 1 180 ? 3.428 -11.167 -22.908 1.00 96.88 180 CYS A C 1
ATOM 1415 O O . CYS A 1 180 ? 3.612 -10.700 -24.038 1.00 96.88 180 CYS A O 1
ATOM 1417 N N . PRO A 1 181 ? 3.366 -12.495 -22.716 1.00 95.25 181 PRO A N 1
ATOM 1418 C CA . PRO A 1 181 ? 3.470 -13.449 -23.815 1.00 95.25 181 PRO A CA 1
ATOM 1419 C C . PRO A 1 181 ? 2.407 -13.238 -24.902 1.00 95.25 181 PRO A C 1
ATOM 1421 O O . PRO A 1 181 ? 2.738 -13.398 -26.080 1.00 95.25 181 PRO A O 1
ATOM 1424 N N . SER A 1 182 ? 1.197 -12.821 -24.503 1.00 95.50 182 SER A N 1
ATOM 1425 C CA . SER A 1 182 ? 0.011 -12.677 -25.356 1.00 95.50 182 SER A CA 1
ATOM 1426 C C . SER A 1 182 ? 0.036 -11.431 -26.245 1.00 95.50 182 SER A C 1
ATOM 1428 O O . SER A 1 182 ? -0.218 -11.546 -27.439 1.00 95.50 182 SER A O 1
ATOM 1430 N N . CYS A 1 183 ? 0.360 -10.251 -25.699 1.00 97.31 183 CYS A N 1
ATOM 1431 C CA . CYS A 1 183 ? 0.299 -8.978 -26.440 1.00 97.31 183 CYS A CA 1
ATOM 1432 C C . CYS A 1 183 ? 1.625 -8.200 -26.504 1.00 97.31 183 CYS A C 1
ATOM 1434 O O . CYS A 1 183 ? 1.682 -7.147 -27.125 1.00 97.31 183 CYS A O 1
ATOM 1436 N N . LYS A 1 184 ? 2.695 -8.698 -25.866 1.00 96.81 184 LYS A N 1
ATOM 1437 C CA . LYS A 1 184 ? 4.018 -8.042 -25.733 1.00 96.81 184 LYS A CA 1
ATOM 1438 C C . LYS A 1 184 ? 4.046 -6.745 -24.910 1.00 96.81 184 LYS A C 1
ATOM 1440 O O . LYS A 1 184 ? 5.124 -6.158 -24.753 1.00 96.81 184 LYS A O 1
ATOM 1445 N N . GLY A 1 185 ? 2.908 -6.367 -24.331 1.00 96.94 185 GLY A N 1
ATOM 1446 C CA . GLY A 1 185 ? 2.769 -5.273 -23.375 1.00 96.94 185 GLY A CA 1
ATOM 1447 C C . GLY A 1 185 ? 3.625 -5.444 -22.123 1.00 96.94 185 GLY A C 1
ATOM 1448 O O . GLY A 1 185 ? 4.082 -6.548 -21.815 1.00 96.94 185 GLY A O 1
ATOM 1449 N N . LEU A 1 186 ? 3.860 -4.357 -21.392 1.00 97.38 186 LEU A N 1
ATOM 1450 C CA . LEU A 1 186 ? 4.621 -4.398 -20.138 1.00 97.38 186 LEU A CA 1
ATOM 1451 C C . LEU A 1 186 ? 3.817 -5.111 -19.045 1.00 97.38 186 LEU A C 1
ATOM 1453 O O . LEU A 1 186 ? 2.589 -5.011 -19.003 1.00 97.38 186 LEU A O 1
ATOM 1457 N N . VAL A 1 187 ? 4.508 -5.832 -18.162 1.00 96.50 187 VAL A N 1
ATOM 1458 C CA . VAL A 1 187 ? 3.889 -6.509 -17.014 1.00 96.50 187 VAL A CA 1
ATOM 1459 C C . VAL A 1 187 ? 4.429 -5.927 -15.722 1.00 96.50 187 VAL A C 1
ATOM 1461 O O . VAL A 1 187 ? 5.612 -6.072 -15.433 1.00 96.50 187 VAL A O 1
ATOM 1464 N N . LYS A 1 188 ? 3.564 -5.335 -14.903 1.00 93.00 188 LYS A N 1
ATOM 1465 C CA . LYS A 1 188 ? 3.951 -4.805 -13.591 1.00 93.00 188 LYS A CA 1
ATOM 1466 C C . LYS A 1 188 ? 3.232 -5.540 -12.462 1.00 93.00 188 LYS A C 1
ATOM 1468 O O . LYS A 1 188 ? 2.184 -6.141 -12.696 1.00 93.00 188 LYS A O 1
ATOM 1473 N N . PRO A 1 189 ? 3.764 -5.494 -11.230 1.00 90.94 189 PRO A N 1
ATOM 1474 C CA . PRO A 1 189 ? 2.980 -5.828 -10.050 1.00 90.94 189 PRO A CA 1
ATOM 1475 C C . PRO A 1 189 ? 1.680 -5.022 -10.016 1.00 90.94 189 PRO A C 1
ATOM 1477 O O . PRO A 1 189 ? 1.647 -3.892 -10.501 1.00 90.94 189 PRO A O 1
ATOM 1480 N N . THR A 1 190 ? 0.629 -5.572 -9.414 1.00 91.62 190 THR A N 1
ATOM 1481 C CA . THR A 1 190 ? -0.689 -4.923 -9.272 1.00 91.62 190 THR A CA 1
ATOM 1482 C C . THR A 1 190 ? -0.666 -3.812 -8.215 1.00 91.62 190 THR A C 1
ATOM 14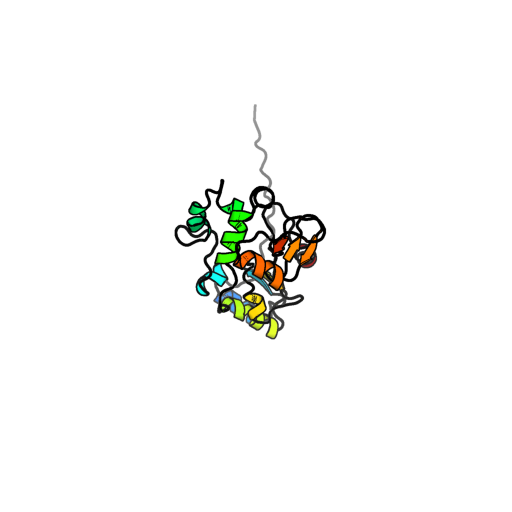84 O O . THR A 1 190 ? -1.539 -3.739 -7.358 1.00 91.62 190 THR A O 1
ATOM 1487 N N . ILE A 1 191 ? 0.378 -2.987 -8.230 1.00 92.19 191 ILE A N 1
ATOM 1488 C CA . ILE A 1 191 ? 0.492 -1.743 -7.481 1.00 92.19 191 ILE A CA 1
ATOM 1489 C C . ILE A 1 191 ? -0.061 -0.611 -8.343 1.00 92.19 191 ILE A C 1
ATOM 1491 O O . ILE A 1 191 ? 0.169 -0.583 -9.555 1.00 92.19 191 ILE A O 1
ATOM 1495 N N . THR A 1 192 ? -0.791 0.304 -7.721 1.00 94.12 192 THR A N 1
ATOM 1496 C CA . THR A 1 192 ? -1.410 1.439 -8.406 1.00 94.12 192 THR A CA 1
ATOM 1497 C C . THR A 1 192 ? -0.375 2.530 -8.633 1.00 94.12 192 THR A C 1
ATOM 1499 O O . THR A 1 192 ? 0.191 3.068 -7.680 1.00 94.12 192 THR A O 1
ATOM 1502 N N . PHE A 1 193 ? -0.118 2.848 -9.897 1.00 94.94 193 PHE A N 1
ATOM 1503 C CA . PHE A 1 193 ? 0.720 3.972 -10.301 1.00 94.94 193 PHE A CA 1
ATOM 1504 C C . PHE A 1 193 ? -0.092 5.269 -10.342 1.00 94.94 193 PHE A C 1
ATOM 1506 O O . PHE A 1 193 ? -1.319 5.265 -10.451 1.00 94.94 193 PHE A O 1
ATOM 1513 N N . PHE A 1 194 ? 0.594 6.409 -10.290 1.00 94.44 194 PHE A N 1
ATOM 1514 C CA . PHE A 1 194 ? -0.009 7.686 -10.642 1.00 94.44 194 PHE A CA 1
ATOM 1515 C C . PHE A 1 194 ? -0.555 7.618 -12.071 1.00 94.44 194 PHE A C 1
ATOM 1517 O O . PHE A 1 194 ? 0.113 7.129 -12.984 1.00 94.44 194 PHE A O 1
ATOM 1524 N N . GLY A 1 195 ? -1.790 8.092 -12.238 1.00 94.50 195 GLY A N 1
ATOM 1525 C CA . GLY A 1 195 ? -2.534 8.006 -13.494 1.00 94.50 195 GLY A CA 1
ATOM 1526 C C . GLY A 1 195 ? -3.358 6.725 -13.668 1.00 94.50 195 GLY A C 1
ATOM 1527 O O . GLY A 1 195 ? -4.075 6.627 -14.659 1.00 94.50 195 GLY A O 1
ATOM 1528 N N . GLU A 1 196 ? -3.297 5.773 -12.732 1.00 94.62 196 GLU A N 1
ATOM 1529 C CA . GLU A 1 196 ? -4.188 4.606 -12.703 1.00 94.62 196 GLU A CA 1
ATOM 1530 C C . GLU A 1 196 ? -5.336 4.785 -11.704 1.00 94.62 196 GLU A C 1
ATOM 1532 O O . GLU A 1 196 ? -5.226 5.513 -10.713 1.00 94.62 196 GLU A O 1
ATOM 1537 N N . ASP A 1 197 ? -6.434 4.071 -11.949 1.00 94.38 197 ASP A N 1
ATOM 1538 C CA . ASP A 1 197 ? -7.523 3.952 -10.987 1.00 94.38 197 ASP A CA 1
ATOM 1539 C C . ASP A 1 197 ? -7.089 3.111 -9.775 1.00 94.38 197 ASP A C 1
ATOM 1541 O O . ASP A 1 197 ? -6.325 2.146 -9.885 1.00 94.38 197 ASP A O 1
ATOM 1545 N N . LEU A 1 198 ? -7.611 3.456 -8.595 1.00 94.06 198 LEU A N 1
ATOM 1546 C CA . LEU A 1 198 ? -7.475 2.599 -7.416 1.00 94.06 198 LEU A CA 1
ATOM 1547 C C . LEU A 1 198 ? -8.191 1.259 -7.666 1.00 94.06 198 LEU A C 1
ATOM 1549 O O . LEU A 1 198 ? -9.169 1.220 -8.420 1.00 94.06 198 LEU A O 1
ATOM 1553 N N . PRO A 1 199 ? -7.786 0.164 -6.996 1.00 92.19 199 PRO A N 1
ATOM 1554 C CA . PRO A 1 199 ? -8.455 -1.121 -7.147 1.00 92.19 199 PRO A CA 1
ATOM 1555 C C . PRO A 1 199 ? -9.956 -0.998 -6.864 1.00 92.19 199 PRO A C 1
ATOM 1557 O O . PRO A 1 199 ? -10.348 -0.382 -5.873 1.00 92.19 199 PRO A O 1
ATOM 1560 N N . GLU A 1 200 ? -10.804 -1.648 -7.668 1.00 92.31 200 GLU A N 1
ATOM 1561 C CA . GLU A 1 200 ? -12.274 -1.601 -7.530 1.00 92.31 200 GLU A CA 1
ATOM 1562 C C . GLU A 1 200 ? -12.732 -1.898 -6.092 1.00 92.31 200 GLU A C 1
ATOM 1564 O O . GLU A 1 200 ? -13.659 -1.282 -5.556 1.00 92.31 200 GLU A O 1
ATOM 1569 N N . ARG A 1 201 ? -12.016 -2.813 -5.422 1.00 91.69 201 ARG A N 1
ATOM 1570 C CA . ARG A 1 201 ? -12.242 -3.162 -4.018 1.00 91.69 201 ARG A CA 1
ATOM 1571 C C . ARG A 1 201 ? -12.219 -1.937 -3.105 1.00 91.69 201 ARG A C 1
ATOM 1573 O O . ARG A 1 201 ? -13.046 -1.889 -2.203 1.00 91.69 201 ARG A O 1
ATOM 1580 N N . PHE A 1 202 ? -11.330 -0.969 -3.319 1.00 94.12 202 PHE A N 1
ATOM 1581 C CA . PHE A 1 202 ? -11.293 0.261 -2.530 1.00 94.12 202 PHE A CA 1
ATOM 1582 C C . PHE A 1 202 ? -12.622 1.015 -2.624 1.00 94.12 202 PHE A C 1
ATOM 1584 O O . PHE A 1 202 ? -13.237 1.285 -1.595 1.00 94.12 202 PHE A O 1
ATOM 1591 N N . GLY A 1 203 ? -13.106 1.271 -3.844 1.00 91.88 203 GLY A N 1
ATOM 1592 C CA . GLY A 1 203 ? -14.374 1.967 -4.075 1.00 91.88 203 GLY A CA 1
ATOM 1593 C C . GLY A 1 203 ? -15.567 1.212 -3.491 1.00 91.88 203 GLY A C 1
ATOM 1594 O O . GLY A 1 203 ? -16.335 1.777 -2.716 1.00 91.88 203 GLY A O 1
ATOM 1595 N N . ARG A 1 204 ? -15.672 -0.092 -3.777 1.00 92.62 204 ARG A N 1
ATOM 1596 C CA . ARG A 1 204 ? -16.745 -0.953 -3.254 1.00 92.62 204 ARG A CA 1
ATOM 1597 C C . ARG A 1 204 ? -16.791 -0.981 -1.726 1.00 92.62 204 ARG A C 1
ATOM 1599 O O . ARG A 1 204 ? -17.868 -1.044 -1.150 1.00 92.62 204 ARG A O 1
ATOM 1606 N N . MET A 1 205 ? -15.629 -0.958 -1.076 1.00 92.25 205 MET A N 1
ATOM 1607 C CA . MET A 1 205 ? -15.519 -1.044 0.380 1.00 92.25 205 MET A CA 1
ATOM 1608 C C . MET A 1 205 ? -15.674 0.314 1.081 1.00 92.25 205 MET A C 1
ATOM 1610 O O . MET A 1 205 ? -16.031 0.328 2.260 1.00 92.25 205 MET A O 1
ATOM 1614 N N . ALA A 1 206 ? -15.414 1.425 0.385 1.00 87.12 206 ALA A N 1
ATOM 1615 C CA . ALA A 1 206 ? -15.518 2.783 0.922 1.00 87.12 206 ALA A CA 1
ATOM 1616 C C . ALA A 1 206 ? -16.959 3.318 0.974 1.00 87.12 206 ALA A C 1
ATOM 1618 O O . ALA A 1 206 ? -17.240 4.235 1.745 1.00 87.12 206 ALA A O 1
ATOM 1619 N N . VAL A 1 207 ? -17.868 2.758 0.171 1.00 74.38 207 VAL A N 1
ATOM 1620 C CA . VAL A 1 207 ? -19.298 3.075 0.235 1.00 74.38 207 VAL A CA 1
ATOM 1621 C C . VAL A 1 207 ? -19.908 2.287 1.397 1.00 74.38 207 VAL A C 1
ATOM 1623 O O . VAL A 1 207 ? -19.953 1.058 1.360 1.00 74.38 207 VAL A O 1
ATOM 1626 N N . VAL A 1 208 ? -20.308 3.008 2.449 1.00 52.56 208 VAL A N 1
ATOM 1627 C CA . VAL A 1 208 ? -21.010 2.480 3.633 1.00 52.56 208 VAL A CA 1
ATOM 1628 C C . VAL A 1 208 ? -22.510 2.642 3.454 1.00 52.56 208 VAL A C 1
ATOM 1630 O O . VAL A 1 208 ? -22.918 3.753 3.044 1.00 52.56 208 VAL A O 1
#

InterPro domains:
  IPR003000 Sirtuin family [PF02146] (45-204)
  IPR026590 Sirtuin family, catalytic core domain [PS50305] (18-208)
  IPR029035 DHS-like NAD/FAD-binding domain superfamily [SSF52467] (18-204)
  IPR050134 NAD-dependent sirtuin protein deacylases [PTHR11085] (17-204)

Radius of gyration: 22.56 Å; chains: 1; bounding box: 48×75×54 Å

Secondary structure (DSSP, 8-state):
----PPPPP----------SSSSSHHHHHHHHHTT---SEEEEE-GGGGGGGTPPPSS-TTTSHHHHGGGG--SSGGGGGBHHHHHH--HHHHHHHHHHS--S----HHHHHHHHHHTTT-EEEEEE---S-HHHHTT--GGGEEETTEEEEEEEETTT--EE-HHHHHHHHHHT---B-TTT--BEEEEEPPBTSPPPHHHHHHH--

pLDDT: mean 86.59, std 14.23, range [36.75, 97.88]

Organism: NCBI:txid979761